Protein AF-A0AAJ6F5N9-F1 (afdb_monomer)

Foldseek 3Di:
DDDDDDDDDDDDDDDDDDDDDDDDDDDDDDDDDDDDDDDDDDDDDDDDDDDDDDDDDDDDDDDDDDDDDDDDDDDDVVVVVVVVVVVVVCVVVVVVVVVVVVVDDDDPPDDDDDDDDDDDDPDDADWPDQPDDPPDDDDPPDDRTDGDCVVVVVVVVVLVVLVVVLVVVLVVLVVVLVVLVVVLVVLVVQLVVLVVQLVVLVVLLVVQVVCVVVVNHDPVSNVVSVVVNVVSVVSNVVSVVVSVVSVVVSVVSVVVSCVSVDDPSPVPDDPPPPPPPDDPDDDDDDDDDDDPDDDPVDDDDPPDDDDDDDDPDPDDDPVVVVVVVD

Radius of gyration: 57.79 Å; Cα contacts (8 Å, |Δi|>4): 84; chains: 1; bounding box: 106×71×172 Å

Solvent-accessible surface area (backbone atoms only — not comparable to full-atom values): 22169 Å² total; per-residue (Å²): 135,79,89,85,81,90,85,90,86,84,88,90,83,90,86,85,83,81,88,91,86,90,85,90,88,82,89,83,85,88,84,82,87,83,86,88,86,88,89,85,88,86,81,90,88,88,87,83,84,88,86,86,86,86,86,86,88,83,87,87,84,85,88,90,80,91,83,89,84,83,88,87,89,87,89,59,73,66,60,56,49,52,51,50,51,53,49,50,49,50,50,50,50,48,48,52,48,53,54,56,61,72,73,62,86,89,69,96,86,75,79,85,91,71,92,82,77,90,85,77,75,97,65,90,72,56,75,74,45,62,85,58,63,90,91,58,90,76,61,95,89,60,76,58,64,38,64,60,53,64,69,58,51,52,52,47,53,52,50,52,50,51,52,51,53,50,50,54,52,41,53,54,48,49,55,49,49,53,54,50,50,53,50,42,53,53,34,48,54,49,29,55,52,31,48,54,50,29,54,53,31,46,55,48,24,54,51,38,47,49,30,34,77,72,68,80,43,52,68,71,59,29,54,52,33,47,52,50,29,55,51,31,51,52,49,29,53,53,33,48,51,54,36,50,53,48,52,51,50,49,55,51,52,56,51,58,59,51,47,87,76,69,62,76,88,72,49,94,58,77,88,71,79,80,78,75,78,78,77,81,80,79,86,82,82,92,78,87,88,79,79,92,78,74,67,90,91,53,89,87,55,95,88,68,89,79,87,86,81,82,82,89,64,92,72,82,52,75,64,64,62,53,64,77,77,113

Nearest PDB structures (foldseek):
  5c21-assembly1_B  TM=7.619E-01  e=2.469E-02  Escherichia coli
  5c22-assembly4_D  TM=8.809E-01  e=8.694E-02  Escherichia coli
  5c22-assembly3_C  TM=8.274E-01  e=9.231E-02  Escherichia coli
  5c21-assembly1_A  TM=4.754E-01  e=3.538E-02  Escherichia coli

Mean predicted aligned error: 21.15 Å

Sequence (326 aa):
MFEDSVLERGAPGLEGAESPPSAATSREPGVKSHQPEPAARAPAPNEGPAGKAPQPGTAQPQASDKARRDSVLRRRPVVSAIGAVLLAAAIGGGYLYMDYSRHFESTDDAFIAARQSAIAPKLSGYITAVPVTDNEHVAAGQVIARLDDRDYRVALAQAEAQVAAARASIENIDAQLDVQQAQIAANQAQVDQSEAALVFAQQQATRYQHLEQTGYGTVQNSEQYTSQLHQQQSALLSAKATLNLAQRQVESLKAQRKSPGSGTAFSLLPAQNATGNYVKIVQRVPVKIVMDNPPTDLALGPGMSVVPTVRIDSSPSLLERLGRLL

Structure (mmCIF, N/CA/C/O backbone):
data_AF-A0AAJ6F5N9-F1
#
_entry.id   AF-A0AAJ6F5N9-F1
#
loop_
_atom_site.group_PDB
_atom_site.id
_atom_site.type_symbol
_atom_site.label_atom_id
_atom_site.label_alt_id
_atom_site.label_comp_id
_atom_site.label_asym_id
_atom_site.label_entity_id
_atom_site.label_seq_id
_atom_site.pdbx_PDB_ins_code
_atom_site.Cartn_x
_atom_site.Cartn_y
_atom_site.Cartn_z
_atom_site.occupancy
_atom_site.B_iso_or_equiv
_atom_site.auth_seq_id
_atom_site.auth_comp_id
_atom_site.auth_asym_id
_atom_site.auth_atom_id
_atom_site.pdbx_PDB_model_num
ATOM 1 N N . MET A 1 1 ? 34.519 -0.739 39.960 1.00 40.12 1 MET A N 1
ATOM 2 C CA . MET A 1 1 ? 35.433 -1.821 39.549 1.00 40.12 1 MET A CA 1
ATOM 3 C C . MET A 1 1 ? 35.889 -1.461 38.141 1.00 40.12 1 MET A C 1
ATOM 5 O O . MET A 1 1 ? 35.122 -1.707 37.225 1.00 40.12 1 MET A O 1
ATOM 9 N N . PHE A 1 2 ? 37.039 -0.763 38.073 1.00 39.47 2 PHE A N 1
ATOM 10 C CA . PHE A 1 2 ? 37.881 -0.377 36.913 1.00 39.47 2 PHE A CA 1
ATOM 11 C C . PHE A 1 2 ? 37.145 0.337 35.754 1.00 39.47 2 PHE A C 1
ATOM 13 O O . PHE A 1 2 ? 36.388 -0.300 35.037 1.00 39.47 2 PHE A O 1
ATOM 20 N N . GLU A 1 3 ? 37.186 1.657 35.525 1.00 43.22 3 GLU A N 1
ATOM 21 C CA . GLU A 1 3 ? 38.289 2.643 35.502 1.00 43.22 3 GLU A CA 1
ATOM 22 C C . GLU A 1 3 ? 39.576 2.145 34.838 1.00 43.22 3 GLU A C 1
ATOM 24 O O . GLU A 1 3 ? 40.304 1.365 35.438 1.00 43.22 3 GLU A O 1
ATOM 29 N N . ASP A 1 4 ? 39.857 2.664 33.637 1.00 39.56 4 ASP A N 1
ATOM 30 C CA . ASP A 1 4 ? 41.211 3.071 33.265 1.00 39.56 4 ASP A CA 1
ATOM 31 C C . ASP A 1 4 ? 41.162 4.291 32.331 1.00 39.56 4 ASP A C 1
ATOM 33 O O . ASP A 1 4 ? 40.499 4.315 31.293 1.00 39.56 4 ASP A O 1
ATOM 37 N N . SER A 1 5 ? 41.847 5.329 32.789 1.00 38.00 5 SER A N 1
ATOM 38 C CA . SER A 1 5 ? 42.175 6.580 32.111 1.00 38.00 5 SER A CA 1
ATOM 39 C C . SER A 1 5 ? 43.689 6.575 31.824 1.00 38.00 5 SER A C 1
ATOM 41 O O . SER A 1 5 ? 44.383 5.707 32.344 1.00 38.00 5 SER A O 1
ATOM 43 N N . VAL A 1 6 ? 44.202 7.632 31.159 1.00 39.88 6 VAL A N 1
ATOM 44 C CA . VAL A 1 6 ? 45.610 8.128 31.244 1.00 39.88 6 VAL A CA 1
ATOM 45 C C . VAL A 1 6 ? 46.576 7.406 30.249 1.00 39.88 6 VAL A C 1
ATOM 47 O O . VAL A 1 6 ? 46.595 6.189 30.205 1.00 39.88 6 VAL A O 1
ATOM 50 N N . LEU A 1 7 ? 47.415 8.002 29.374 1.00 37.31 7 LEU A N 1
ATOM 51 C CA . LEU A 1 7 ? 48.026 9.337 29.237 1.00 37.31 7 LEU A CA 1
ATOM 52 C C . LEU A 1 7 ? 48.664 9.575 27.838 1.00 37.31 7 LEU A C 1
ATOM 54 O O . LEU A 1 7 ? 48.990 8.648 27.103 1.00 37.31 7 LEU A O 1
ATOM 58 N N . GLU A 1 8 ? 48.917 10.858 27.571 1.00 36.25 8 GLU A N 1
ATOM 59 C CA . GLU A 1 8 ? 49.641 11.530 26.478 1.00 36.25 8 GLU A CA 1
ATOM 60 C C . GLU A 1 8 ? 51.122 11.131 26.245 1.00 36.25 8 GLU A C 1
ATOM 62 O O . GLU A 1 8 ? 51.839 10.847 27.209 1.00 36.25 8 GLU A O 1
ATOM 67 N N . ARG A 1 9 ? 51.637 11.335 25.007 1.00 33.50 9 ARG A N 1
ATOM 68 C CA . ARG A 1 9 ? 52.618 12.408 24.638 1.00 33.50 9 ARG A CA 1
ATOM 69 C C . ARG A 1 9 ? 53.215 12.283 23.212 1.00 33.50 9 ARG A C 1
ATOM 71 O O . ARG A 1 9 ? 53.767 11.246 22.878 1.00 33.50 9 ARG A O 1
ATOM 78 N N . GLY A 1 10 ? 53.260 13.412 22.478 1.00 30.47 10 GLY A N 1
ATOM 79 C CA . GLY A 1 10 ? 54.492 13.937 21.833 1.00 30.47 10 GLY A CA 1
ATOM 80 C C . GLY A 1 10 ? 54.772 13.750 20.318 1.00 30.47 10 GLY A C 1
ATOM 81 O O . GLY A 1 10 ? 55.434 12.786 19.973 1.00 30.47 10 GLY A O 1
ATOM 82 N N . ALA A 1 11 ? 54.339 14.731 19.491 1.00 36.00 11 ALA A N 1
ATOM 83 C CA . ALA A 1 11 ? 54.990 15.538 18.398 1.00 36.00 11 ALA A CA 1
ATOM 84 C C . ALA A 1 11 ? 56.136 14.985 17.474 1.00 36.00 11 ALA A C 1
ATOM 86 O O . ALA A 1 11 ? 56.717 13.962 17.818 1.00 36.00 11 ALA A O 1
ATOM 87 N N . PRO A 1 12 ? 56.613 15.686 16.389 1.00 50.88 12 PRO A N 1
ATOM 88 C CA . PRO A 1 12 ? 56.147 16.902 15.658 1.00 50.88 12 PRO A CA 1
ATOM 89 C C . PRO A 1 12 ? 56.172 16.812 14.089 1.00 50.88 12 PRO A C 1
ATOM 91 O O . PRO A 1 12 ? 56.718 15.867 13.528 1.00 50.88 12 PRO A O 1
ATOM 94 N N . GLY A 1 13 ? 55.702 17.856 13.368 1.00 31.42 13 GLY A N 1
ATOM 95 C CA . GLY A 1 13 ? 56.305 18.247 12.069 1.00 31.42 13 GLY A CA 1
ATOM 96 C C . GLY A 1 13 ? 55.439 18.947 10.993 1.00 31.42 13 GLY A C 1
ATOM 97 O O . GLY A 1 13 ? 54.806 18.243 10.223 1.00 31.42 13 GLY A O 1
ATOM 98 N N . LEU A 1 14 ? 55.533 20.296 10.932 1.00 37.56 14 LEU A N 1
ATOM 99 C CA . LEU A 1 14 ? 55.669 21.214 9.757 1.00 37.56 14 LEU A CA 1
ATOM 100 C C . LEU A 1 14 ? 54.600 21.162 8.629 1.00 37.56 14 LEU A C 1
ATOM 102 O O . LEU A 1 14 ? 54.222 20.096 8.182 1.00 37.56 14 LEU A O 1
ATOM 106 N N . GLU A 1 15 ? 54.071 22.222 8.013 1.00 34.81 15 GLU A N 1
ATOM 107 C CA . GLU A 1 15 ? 54.386 23.650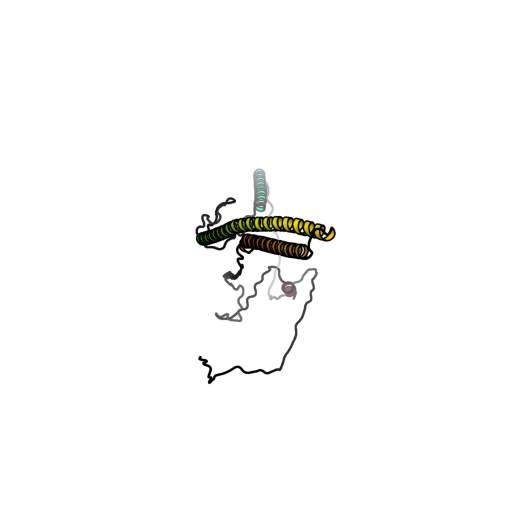 7.869 1.00 34.81 15 GLU A CA 1
ATOM 108 C C . GLU A 1 15 ? 53.149 24.293 7.192 1.00 34.81 15 GLU A C 1
ATOM 110 O O . GLU A 1 15 ? 52.532 23.676 6.323 1.00 34.81 15 GLU A O 1
ATOM 115 N N . GLY A 1 16 ? 52.774 25.523 7.549 1.00 33.69 16 GLY A N 1
ATOM 116 C CA . GLY A 1 16 ? 51.663 26.234 6.906 1.00 33.69 16 GLY A CA 1
ATOM 117 C C . GLY A 1 16 ? 51.579 27.674 7.393 1.00 33.69 16 GLY A C 1
ATOM 118 O O . GLY A 1 16 ? 50.891 27.959 8.366 1.00 33.69 16 GLY A O 1
ATOM 119 N N . ALA A 1 17 ? 52.357 28.543 6.750 1.00 35.16 17 ALA A N 1
ATOM 120 C CA . ALA A 1 17 ? 52.580 29.935 7.119 1.00 35.16 17 ALA A CA 1
ATOM 121 C C . ALA A 1 17 ? 51.429 30.879 6.718 1.00 35.16 17 ALA A C 1
ATOM 123 O O . ALA A 1 17 ? 50.793 30.716 5.676 1.00 35.16 17 ALA A O 1
ATOM 124 N N . GLU A 1 18 ? 51.229 31.895 7.560 1.00 36.41 18 GLU A N 1
ATOM 125 C CA . GLU A 1 18 ? 50.404 33.089 7.356 1.00 36.41 18 GLU A CA 1
ATOM 126 C C . GLU A 1 18 ? 50.952 34.048 6.270 1.00 36.41 18 GLU A C 1
ATOM 128 O O . GLU A 1 18 ? 52.150 34.105 5.999 1.00 36.41 18 GLU A O 1
ATOM 133 N N . SER A 1 19 ? 50.024 34.834 5.702 1.00 40.78 19 SER A N 1
ATOM 134 C CA . SER A 1 19 ? 50.119 36.079 4.891 1.00 40.78 19 SER A CA 1
ATOM 135 C C . SER A 1 19 ? 51.200 37.093 5.360 1.00 40.78 19 SER A C 1
ATOM 137 O O . SER A 1 19 ? 51.561 36.997 6.534 1.00 40.78 19 SER A O 1
ATOM 139 N N . PRO A 1 20 ? 51.666 38.142 4.598 1.00 51.88 20 PRO A N 1
ATOM 140 C CA . PRO A 1 20 ? 50.871 39.181 3.878 1.00 51.88 20 PRO A CA 1
ATOM 141 C C . PRO A 1 20 ? 51.576 39.805 2.600 1.00 51.88 20 PRO A C 1
ATOM 143 O O . PRO A 1 20 ? 52.176 39.035 1.860 1.00 51.88 20 PRO A O 1
ATOM 146 N N . PRO A 1 21 ? 51.536 41.130 2.259 1.00 51.41 21 PRO A N 1
ATOM 147 C CA . PRO A 1 21 ? 50.560 41.837 1.396 1.00 51.41 21 PRO A CA 1
ATOM 148 C C . PRO A 1 21 ? 51.137 42.648 0.179 1.00 51.41 21 PRO A C 1
ATOM 150 O O . PRO A 1 21 ? 52.338 42.816 0.035 1.00 51.41 21 PRO A O 1
ATOM 153 N N . SER A 1 22 ? 50.226 43.216 -0.640 1.00 33.66 22 SER A N 1
ATOM 154 C CA . SER A 1 22 ? 50.240 44.510 -1.392 1.00 33.66 22 SER A CA 1
ATOM 155 C C . SER A 1 22 ? 51.517 45.060 -2.085 1.00 33.66 22 SER A C 1
ATOM 157 O O . SER A 1 22 ? 52.452 45.465 -1.403 1.00 33.66 22 SER A O 1
ATOM 159 N N . ALA A 1 23 ? 51.465 45.272 -3.419 1.00 35.41 23 ALA A N 1
ATOM 160 C CA . ALA A 1 23 ? 51.523 46.594 -4.103 1.00 35.41 23 ALA A CA 1
ATOM 161 C C . ALA A 1 23 ? 52.094 46.574 -5.552 1.00 35.41 23 ALA A C 1
ATOM 163 O O . ALA A 1 23 ? 53.132 45.977 -5.810 1.00 35.41 23 ALA A O 1
ATOM 164 N N . ALA A 1 24 ? 51.452 47.392 -6.411 1.00 35.03 24 ALA A N 1
ATOM 165 C CA . ALA A 1 24 ? 51.930 48.074 -7.636 1.00 35.03 24 ALA A CA 1
ATOM 166 C C . ALA A 1 24 ? 52.151 47.262 -8.939 1.00 35.03 24 ALA A C 1
ATOM 168 O O . ALA A 1 24 ? 52.689 46.169 -8.905 1.00 35.03 24 ALA A O 1
ATOM 169 N N . THR A 1 25 ? 51.881 47.723 -10.173 1.00 36.25 25 THR A N 1
ATOM 170 C CA . THR A 1 25 ? 51.165 48.861 -10.810 1.00 36.25 25 THR A CA 1
ATOM 171 C C . THR A 1 25 ? 51.241 48.615 -12.334 1.00 36.25 25 THR A C 1
ATOM 173 O O . THR A 1 25 ? 52.245 48.067 -12.789 1.00 36.25 25 THR A O 1
ATOM 176 N N . SER A 1 26 ? 50.260 49.115 -13.109 1.00 35.53 26 SER A N 1
ATOM 177 C CA . SER A 1 26 ? 50.343 49.673 -14.495 1.00 35.53 26 SER A CA 1
ATOM 178 C C . SER A 1 26 ? 49.295 49.064 -15.445 1.00 35.53 26 SER A C 1
ATOM 180 O O . SER A 1 26 ? 49.400 47.897 -15.794 1.00 35.53 26 SER A O 1
ATOM 182 N N . ARG A 1 27 ? 48.181 49.776 -15.713 1.00 33.22 27 ARG A N 1
ATOM 183 C CA . ARG A 1 27 ? 47.935 50.694 -16.868 1.00 33.22 27 ARG A CA 1
ATOM 184 C C . ARG A 1 27 ? 47.625 49.918 -18.164 1.00 33.22 27 ARG A C 1
ATOM 186 O O . ARG A 1 27 ? 48.391 49.042 -18.514 1.00 33.22 27 ARG A O 1
ATOM 193 N N . GLU A 1 28 ? 46.618 50.191 -18.990 1.00 40.16 28 GLU A N 1
ATOM 194 C CA . GLU A 1 28 ? 45.478 51.121 -19.048 1.00 40.16 28 GLU A CA 1
ATOM 195 C C . GLU A 1 28 ? 44.619 50.671 -20.288 1.00 40.16 28 GLU A C 1
ATOM 197 O O . GLU A 1 28 ? 44.749 49.505 -20.663 1.00 40.16 28 GLU A O 1
ATOM 202 N N . PRO A 1 29 ? 43.690 51.438 -20.903 1.00 47.03 29 PRO A N 1
ATOM 203 C CA . PRO A 1 29 ? 42.280 51.058 -21.006 1.00 47.03 29 PRO A CA 1
ATOM 204 C C . PRO A 1 29 ? 41.776 50.744 -22.436 1.00 47.03 29 PRO A C 1
ATOM 206 O O . PRO A 1 29 ? 42.490 50.856 -23.428 1.00 47.03 29 PRO A O 1
ATOM 209 N N . GLY A 1 30 ? 40.509 50.320 -22.521 1.00 36.03 30 GLY A N 1
ATOM 210 C CA . GLY A 1 30 ? 39.854 49.860 -23.748 1.00 36.03 30 GLY A CA 1
ATOM 211 C C . GLY A 1 30 ? 39.267 50.940 -24.652 1.00 36.03 30 GLY A C 1
ATOM 212 O O . GLY A 1 30 ? 39.416 52.127 -24.399 1.00 36.03 30 GLY A O 1
ATOM 213 N N . VAL A 1 31 ? 38.527 50.511 -25.681 1.00 32.09 31 VAL A N 1
ATOM 214 C CA . VAL A 1 31 ? 37.672 51.382 -26.502 1.00 32.09 31 VAL A CA 1
ATOM 215 C C . VAL A 1 31 ? 36.438 50.610 -26.982 1.00 32.09 31 VAL A C 1
ATOM 217 O O . VAL A 1 31 ? 36.532 49.502 -27.508 1.00 32.09 31 VAL A O 1
ATOM 220 N N . LYS A 1 32 ? 35.271 51.232 -26.786 1.00 31.67 32 LYS A N 1
ATOM 221 C CA . LYS A 1 32 ? 33.972 50.868 -27.358 1.00 31.67 32 LYS A CA 1
ATOM 222 C C . LYS A 1 32 ? 33.790 51.518 -28.740 1.00 31.67 32 LYS A C 1
ATOM 224 O O . LYS A 1 32 ? 34.135 52.677 -28.911 1.00 31.67 32 LYS A O 1
ATOM 229 N N . SER A 1 33 ? 33.157 50.766 -29.644 1.00 38.22 33 SER A N 1
ATOM 230 C CA . SER A 1 33 ? 32.156 51.146 -30.667 1.00 38.22 33 SER A CA 1
ATOM 231 C C . SER A 1 33 ? 32.179 52.544 -31.315 1.00 38.22 33 SER A C 1
ATOM 233 O O . SER A 1 33 ? 31.942 53.523 -30.614 1.00 38.22 33 SER A O 1
ATOM 235 N N . HIS A 1 34 ? 32.130 52.601 -32.653 1.00 32.22 34 HIS A N 1
ATOM 236 C CA . HIS A 1 34 ? 30.969 53.143 -33.389 1.00 32.22 34 HIS A CA 1
ATOM 237 C C . HIS A 1 34 ? 31.042 52.876 -34.909 1.00 32.22 34 HIS A C 1
ATOM 239 O O . HIS A 1 34 ? 32.110 52.876 -35.512 1.00 32.22 34 HIS A O 1
ATOM 245 N N . GLN A 1 35 ? 29.858 52.627 -35.473 1.00 38.12 35 GLN A N 1
ATOM 246 C CA . GLN A 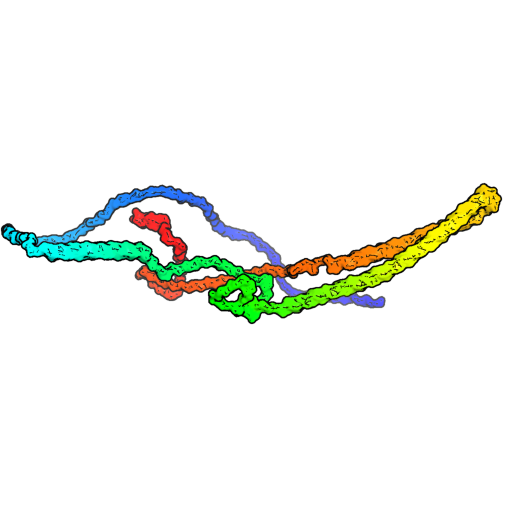1 35 ? 29.462 52.583 -36.893 1.00 38.12 35 GLN A CA 1
ATOM 247 C C . GLN A 1 35 ? 29.771 53.920 -37.616 1.00 38.12 35 GLN A C 1
ATOM 249 O O . GLN A 1 35 ? 29.923 54.920 -36.909 1.00 38.12 35 GLN A O 1
ATOM 254 N N . PRO A 1 36 ? 29.819 54.001 -38.972 1.00 38.12 36 PRO A N 1
ATOM 255 C CA . PRO A 1 36 ? 28.595 53.906 -39.791 1.00 38.12 36 PRO A CA 1
ATOM 256 C C . PRO A 1 36 ? 28.732 53.364 -41.241 1.00 38.12 36 PRO A C 1
ATOM 258 O O . PRO A 1 36 ? 29.813 53.142 -41.779 1.00 38.12 36 PRO A O 1
ATOM 261 N N . GLU A 1 37 ? 27.561 53.166 -41.847 1.00 34.59 37 GLU A N 1
ATOM 262 C CA . GLU A 1 37 ? 27.234 52.822 -43.245 1.00 34.59 37 GLU A CA 1
ATOM 263 C C . GLU A 1 37 ? 26.871 54.133 -44.041 1.00 34.59 37 GLU A C 1
ATOM 265 O O . GLU A 1 37 ? 26.973 55.210 -43.452 1.00 34.59 37 GLU A O 1
ATOM 270 N N . PRO A 1 38 ? 26.416 54.139 -45.321 1.00 59.19 38 PRO A N 1
ATOM 271 C CA . PRO A 1 38 ? 27.236 54.192 -46.550 1.00 59.19 38 PRO A CA 1
ATOM 272 C C . PRO A 1 38 ? 26.765 55.247 -47.609 1.00 59.19 38 PRO A C 1
ATOM 274 O O . PRO A 1 38 ? 25.987 56.144 -47.303 1.00 59.19 38 PRO A O 1
ATOM 277 N N . ALA A 1 39 ? 27.168 55.020 -48.881 1.00 34.06 39 ALA A N 1
ATOM 278 C CA . ALA A 1 39 ? 26.617 55.503 -50.176 1.00 34.06 39 ALA A CA 1
ATOM 279 C C . ALA A 1 39 ? 27.261 56.786 -50.764 1.00 34.06 39 ALA A C 1
ATOM 281 O O . ALA A 1 39 ? 27.510 57.734 -50.040 1.00 34.06 39 ALA A O 1
ATOM 282 N N . ALA A 1 40 ? 27.539 56.963 -52.066 1.00 33.12 40 ALA A N 1
ATOM 283 C CA . ALA A 1 40 ? 27.410 56.176 -53.300 1.00 33.12 40 ALA A CA 1
ATOM 284 C C . ALA A 1 40 ? 28.093 56.940 -54.477 1.00 33.12 40 ALA A C 1
ATOM 286 O O . ALA A 1 40 ? 28.313 58.144 -54.375 1.00 33.12 40 ALA A O 1
ATOM 287 N N . ARG A 1 41 ? 28.237 56.252 -55.631 1.00 32.09 41 ARG A N 1
ATOM 288 C CA . ARG A 1 41 ? 28.199 56.755 -57.036 1.00 32.09 41 ARG A CA 1
ATOM 289 C C . ARG A 1 41 ? 29.534 56.902 -57.813 1.00 32.09 41 ARG A C 1
ATOM 291 O O . ARG A 1 41 ? 30.471 57.554 -57.384 1.00 32.09 41 ARG A O 1
ATOM 298 N N . ALA A 1 42 ? 29.555 56.250 -58.982 1.00 32.00 42 ALA A N 1
ATOM 299 C CA . ALA A 1 42 ? 30.602 56.142 -60.021 1.00 32.00 42 ALA A CA 1
ATOM 300 C C . ALA A 1 42 ? 30.543 57.308 -61.057 1.00 32.00 42 ALA A C 1
ATOM 302 O O . ALA A 1 42 ? 29.702 58.185 -60.839 1.00 32.00 42 ALA A O 1
ATOM 303 N N . PRO A 1 43 ? 31.204 57.291 -62.254 1.00 44.78 43 PRO A N 1
ATOM 304 C CA . PRO A 1 43 ? 32.430 56.608 -62.759 1.00 44.78 43 PRO A CA 1
ATOM 305 C C . PRO A 1 43 ? 33.443 57.522 -63.551 1.00 44.78 43 PRO A C 1
ATOM 307 O O . PRO A 1 43 ? 33.041 58.574 -64.023 1.00 44.78 43 PRO A O 1
ATOM 310 N N . ALA A 1 44 ? 34.697 57.041 -63.754 1.00 32.53 44 ALA A N 1
ATOM 311 C CA . ALA A 1 44 ? 35.648 57.121 -64.920 1.00 32.53 44 ALA A CA 1
ATOM 312 C C . ALA A 1 44 ? 35.908 58.445 -65.727 1.00 32.53 44 ALA A C 1
ATOM 314 O O . ALA A 1 44 ? 35.125 59.380 -65.612 1.00 32.53 44 ALA A O 1
ATOM 315 N N . PRO A 1 45 ? 36.875 58.538 -66.690 1.00 42.44 45 PRO A N 1
ATOM 316 C CA . PRO A 1 45 ? 38.178 57.863 -66.940 1.00 42.44 45 PRO A CA 1
ATOM 317 C C . PRO A 1 45 ? 39.351 58.851 -67.259 1.00 42.44 45 PRO A C 1
ATOM 319 O O . PRO A 1 45 ? 39.113 60.027 -67.516 1.00 42.44 45 PRO A O 1
ATOM 322 N N . ASN A 1 46 ? 40.609 58.379 -67.323 1.00 35.91 46 ASN A N 1
ATOM 323 C CA . ASN A 1 46 ? 41.557 58.659 -68.431 1.00 35.91 46 ASN A CA 1
ATOM 324 C C . ASN A 1 46 ? 42.964 58.108 -68.147 1.00 35.91 46 ASN A C 1
ATOM 326 O O . ASN A 1 46 ? 43.687 58.609 -67.289 1.00 35.91 46 ASN A O 1
ATOM 330 N N . GLU A 1 47 ? 43.367 57.126 -68.948 1.00 32.72 47 GLU A N 1
ATOM 331 C CA . GLU A 1 47 ? 44.762 56.745 -69.153 1.00 32.72 47 GLU A CA 1
ATOM 332 C C . GLU A 1 47 ? 45.367 57.625 -70.259 1.00 32.72 47 GLU A C 1
ATOM 334 O O . GLU A 1 47 ? 44.802 57.762 -71.344 1.00 32.72 47 GLU A O 1
ATOM 339 N N . GLY A 1 48 ? 46.538 58.203 -69.996 1.00 40.38 48 GLY A N 1
ATOM 340 C CA . GLY A 1 48 ? 47.528 58.487 -71.038 1.00 40.38 48 GLY A CA 1
ATOM 341 C C . GLY A 1 48 ? 48.520 57.323 -71.105 1.00 40.38 48 GLY A C 1
ATOM 342 O O . GLY A 1 48 ? 48.670 56.601 -70.118 1.00 40.38 48 GLY A O 1
ATOM 343 N N . PRO A 1 49 ? 49.243 57.147 -72.223 1.00 41.56 49 PRO A N 1
ATOM 344 C CA . PRO A 1 49 ? 50.670 57.453 -72.106 1.00 41.56 49 PRO A CA 1
ATOM 345 C C . PRO A 1 49 ? 51.331 58.024 -73.377 1.00 41.56 49 PRO A C 1
ATOM 347 O O . PRO A 1 49 ? 51.114 57.580 -74.502 1.00 41.56 49 PRO A O 1
ATOM 350 N N . ALA A 1 50 ? 52.238 58.977 -73.150 1.00 30.61 50 ALA A N 1
ATOM 351 C CA . ALA A 1 50 ? 53.415 59.241 -73.981 1.00 30.61 50 ALA A CA 1
ATOM 352 C C . ALA A 1 50 ? 54.494 58.188 -73.640 1.00 30.61 50 ALA A C 1
ATOM 354 O O . ALA A 1 50 ? 54.543 57.726 -72.509 1.00 30.61 50 ALA A O 1
ATOM 355 N N . GLY A 1 51 ? 55.433 57.760 -74.477 1.00 30.50 51 GLY A N 1
ATOM 356 C CA . GLY A 1 51 ? 55.903 58.165 -75.794 1.00 30.50 51 GLY A CA 1
ATOM 357 C C . GLY A 1 51 ? 57.347 57.648 -75.955 1.00 30.50 51 GLY A C 1
ATOM 358 O O . GLY A 1 51 ? 57.994 57.355 -74.953 1.00 30.50 51 GLY A O 1
ATOM 359 N N . LYS A 1 52 ? 57.848 57.560 -77.195 1.00 33.47 52 LYS A N 1
ATOM 360 C CA . LYS A 1 52 ? 59.182 58.009 -77.674 1.00 33.47 52 LYS A CA 1
ATOM 361 C C . LYS A 1 52 ? 59.679 57.208 -78.885 1.00 33.47 52 LYS A C 1
ATOM 363 O O . LYS A 1 52 ? 59.586 55.991 -78.948 1.00 33.47 52 LYS A O 1
ATOM 368 N N . ALA A 1 53 ? 60.199 57.986 -79.833 1.00 30.92 53 ALA A N 1
ATOM 369 C CA . ALA A 1 53 ? 60.757 57.637 -81.137 1.00 30.92 53 ALA A CA 1
ATOM 370 C C . ALA A 1 53 ? 62.173 57.015 -81.042 1.00 30.92 53 ALA A C 1
ATOM 372 O O . ALA A 1 53 ? 62.727 56.972 -79.940 1.00 30.92 53 ALA A O 1
ATOM 373 N N . PRO A 1 54 ? 62.780 56.567 -82.167 1.00 37.88 54 PRO A N 1
ATOM 374 C CA . PRO A 1 54 ? 63.464 57.504 -83.084 1.00 37.88 54 PRO A CA 1
ATOM 375 C C . PRO A 1 54 ? 63.331 57.221 -84.610 1.00 37.88 54 PRO A C 1
ATOM 377 O O . PRO A 1 54 ? 63.212 56.088 -85.059 1.00 37.88 54 PRO A O 1
ATOM 380 N N . GLN A 1 55 ? 63.414 58.301 -85.398 1.00 33.03 55 GLN A N 1
ATOM 381 C CA . GLN A 1 55 ? 63.802 58.410 -86.831 1.00 33.03 55 GLN A CA 1
ATOM 382 C C . GLN A 1 55 ? 65.299 58.854 -86.898 1.00 33.03 55 GLN A C 1
ATOM 384 O O . GLN A 1 55 ? 65.781 59.200 -85.812 1.00 33.03 55 GLN A O 1
ATOM 389 N N . PRO A 1 56 ? 66.054 58.947 -88.042 1.00 43.41 56 PRO A N 1
ATOM 390 C CA . PRO A 1 56 ? 65.606 59.355 -89.402 1.00 43.41 56 PRO A CA 1
ATOM 391 C C . PRO A 1 56 ? 66.396 58.875 -90.668 1.00 43.41 56 PRO A C 1
ATOM 393 O O . PRO A 1 56 ? 67.466 58.285 -90.584 1.00 43.41 56 PRO A O 1
ATOM 396 N N . GLY A 1 57 ? 65.878 59.268 -91.853 1.00 30.28 57 GLY A N 1
ATOM 397 C CA . GLY A 1 57 ? 66.582 59.419 -93.155 1.00 30.28 57 GLY A CA 1
ATOM 398 C C . GLY A 1 57 ? 66.361 58.269 -94.159 1.00 30.28 57 GLY A C 1
ATOM 399 O O . GLY A 1 57 ? 66.496 57.119 -93.781 1.00 30.28 57 GLY A O 1
ATOM 400 N N . THR A 1 58 ? 66.044 58.434 -95.454 1.00 32.12 58 THR A N 1
ATOM 401 C CA . THR A 1 58 ? 66.110 59.591 -96.371 1.00 32.12 58 THR A CA 1
ATOM 402 C C . THR A 1 58 ? 65.391 59.266 -97.705 1.00 32.12 58 THR A C 1
ATOM 404 O O . THR A 1 58 ? 65.429 58.124 -98.144 1.00 32.12 58 THR A O 1
ATOM 407 N N . ALA A 1 59 ? 64.886 60.316 -98.374 1.00 31.09 59 ALA A N 1
ATOM 408 C CA . ALA A 1 59 ? 64.782 60.534 -99.835 1.00 31.09 59 ALA A CA 1
ATOM 409 C C . ALA A 1 59 ? 63.630 59.936 -100.707 1.00 31.09 59 ALA A C 1
ATOM 411 O O . ALA A 1 59 ? 63.323 58.754 -100.693 1.00 31.09 59 ALA A O 1
ATOM 412 N N . GLN A 1 60 ? 63.051 60.860 -101.497 1.00 31.81 60 GLN A N 1
ATOM 413 C CA . GLN A 1 60 ? 62.038 60.856 -102.591 1.00 31.81 60 GLN A CA 1
ATOM 414 C C . GLN A 1 60 ? 62.323 59.896 -103.785 1.00 31.81 60 GLN A C 1
ATOM 416 O O . GLN A 1 60 ? 63.428 59.356 -103.787 1.00 31.81 60 GLN A O 1
ATOM 421 N N . PRO A 1 61 ? 61.462 59.722 -104.845 1.00 42.69 61 PRO A N 1
ATOM 422 C CA . PRO A 1 61 ? 60.349 60.576 -105.346 1.00 42.69 61 PRO A CA 1
ATOM 423 C C . PRO A 1 61 ? 59.049 59.898 -105.912 1.00 42.69 61 PRO A C 1
ATOM 425 O O . PRO A 1 61 ? 58.989 58.710 -106.185 1.00 42.69 61 PRO A O 1
ATOM 428 N N . GLN A 1 62 ? 58.018 60.744 -106.107 1.00 31.66 62 GLN A N 1
ATOM 429 C CA . GLN A 1 62 ? 57.000 60.860 -107.190 1.00 31.66 62 GLN A CA 1
ATOM 430 C C . GLN A 1 62 ? 56.316 59.646 -107.896 1.00 31.66 62 GLN A C 1
ATOM 432 O O . GLN A 1 62 ? 56.925 58.931 -108.675 1.00 31.66 62 GLN A O 1
ATOM 437 N N . ALA A 1 63 ? 54.972 59.654 -107.785 1.00 33.03 63 ALA A N 1
ATOM 438 C CA . ALA A 1 63 ? 53.932 59.706 -108.844 1.00 33.03 63 ALA A CA 1
ATOM 439 C C . ALA A 1 63 ? 53.588 58.516 -109.789 1.00 33.03 63 ALA A C 1
ATOM 441 O O . ALA A 1 63 ? 54.446 57.845 -110.349 1.00 33.03 63 ALA A O 1
ATOM 442 N N . SER A 1 64 ? 52.269 58.457 -110.087 1.00 33.38 64 SER A N 1
ATOM 443 C CA . SER A 1 64 ? 51.504 57.737 -111.144 1.00 33.38 64 SER A CA 1
ATOM 444 C C . SER A 1 64 ? 51.141 56.265 -110.898 1.00 33.38 64 SER A C 1
ATOM 446 O O . SER A 1 64 ? 51.899 55.535 -110.282 1.00 33.38 64 SER A O 1
ATOM 448 N N . ASP A 1 65 ? 50.051 55.687 -111.407 1.00 33.72 65 ASP A N 1
ATOM 449 C CA . ASP A 1 65 ? 48.640 56.047 -111.632 1.00 33.72 65 ASP A CA 1
ATOM 450 C C . ASP A 1 65 ? 47.909 54.680 -111.811 1.00 33.72 65 ASP A C 1
ATOM 452 O O . ASP A 1 65 ? 48.540 53.639 -111.995 1.00 33.72 65 ASP A O 1
ATOM 456 N N . LYS A 1 66 ? 46.581 54.686 -111.706 1.00 39.34 66 LYS A N 1
ATOM 457 C CA . LYS A 1 66 ? 45.580 53.593 -111.742 1.00 39.34 66 LYS A CA 1
ATOM 458 C C . LYS A 1 66 ? 45.859 52.331 -112.585 1.00 39.34 66 LYS A C 1
ATOM 460 O O . LYS A 1 66 ? 46.273 52.417 -113.734 1.00 39.34 66 LYS A O 1
ATOM 465 N N . ALA A 1 67 ? 45.259 51.212 -112.143 1.00 32.25 67 ALA A N 1
ATOM 466 C CA . ALA A 1 67 ? 44.458 50.354 -113.035 1.00 32.25 67 ALA A CA 1
ATOM 467 C C . ALA A 1 67 ? 43.357 49.553 -112.298 1.00 32.25 67 ALA A C 1
ATOM 469 O O . ALA A 1 67 ? 43.606 48.857 -111.318 1.00 32.25 67 ALA A O 1
ATOM 470 N N . ARG A 1 68 ? 42.132 49.669 -112.832 1.00 41.28 68 ARG A N 1
ATOM 471 C CA . ARG A 1 68 ? 40.878 48.953 -112.520 1.00 41.28 68 ARG A CA 1
ATOM 472 C C . ARG A 1 68 ? 41.013 47.427 -112.501 1.00 41.28 68 ARG A C 1
ATOM 474 O O . ARG A 1 68 ? 41.717 46.884 -113.349 1.00 41.28 68 ARG A O 1
ATOM 481 N N . ARG A 1 69 ? 40.148 46.748 -111.729 1.00 38.41 69 ARG A N 1
ATOM 482 C CA . ARG A 1 69 ? 39.519 45.484 -112.163 1.00 38.41 69 ARG A CA 1
ATOM 483 C C . ARG A 1 69 ? 38.041 45.427 -111.778 1.00 38.41 69 ARG A C 1
ATOM 485 O O . ARG A 1 69 ? 37.683 45.558 -110.613 1.00 38.41 69 ARG A O 1
ATOM 492 N N . ASP A 1 70 ? 37.228 45.269 -112.816 1.00 35.31 70 ASP A N 1
ATOM 493 C CA . ASP A 1 70 ? 35.773 45.282 -112.820 1.00 35.31 70 ASP A CA 1
ATOM 494 C C . ASP A 1 70 ? 35.148 43.960 -112.349 1.00 35.31 70 ASP A C 1
ATOM 496 O O . ASP A 1 70 ? 35.708 42.870 -112.473 1.00 35.31 70 ASP A O 1
ATOM 500 N N . SER A 1 71 ? 33.931 44.112 -111.834 1.00 49.91 71 SER A N 1
ATOM 501 C CA . SER A 1 71 ? 32.966 43.108 -111.395 1.00 49.91 71 SER A CA 1
ATOM 502 C C . SER A 1 71 ? 32.473 42.180 -112.509 1.00 49.91 71 SER A C 1
ATOM 504 O O . SER A 1 71 ? 32.094 42.655 -113.580 1.00 49.91 71 SER A O 1
ATOM 506 N N . VAL A 1 72 ? 32.303 40.887 -112.206 1.00 41.84 72 VAL A N 1
ATOM 507 C CA . VAL A 1 72 ? 31.526 39.961 -113.047 1.00 41.84 72 VAL A CA 1
ATOM 508 C C . VAL A 1 72 ? 30.645 39.064 -112.174 1.00 41.84 72 VAL A C 1
ATOM 510 O O . VAL A 1 72 ? 31.098 38.064 -111.625 1.00 41.84 72 VAL A O 1
ATOM 513 N N . LEU A 1 73 ? 29.355 39.403 -112.084 1.00 50.50 73 LEU A N 1
ATOM 514 C CA . LEU A 1 73 ? 28.304 38.504 -111.606 1.00 50.50 73 LEU A CA 1
ATOM 515 C C . LEU A 1 73 ? 27.124 38.515 -112.588 1.00 50.50 73 LEU A C 1
ATOM 517 O O . LEU A 1 73 ? 26.399 39.502 -112.679 1.00 50.50 73 LEU A O 1
ATOM 521 N N . ARG A 1 74 ? 26.960 37.399 -113.313 1.00 46.75 74 ARG A N 1
ATOM 522 C CA . ARG A 1 74 ? 25.734 36.788 -113.895 1.00 46.75 74 ARG A CA 1
ATOM 523 C C . ARG A 1 74 ? 26.215 35.875 -115.032 1.00 46.75 74 ARG A C 1
ATOM 525 O O . ARG A 1 74 ? 26.899 36.337 -115.930 1.00 46.75 74 ARG A O 1
ATOM 532 N N . ARG A 1 75 ? 25.932 34.568 -115.061 1.00 55.59 75 ARG A N 1
ATOM 533 C CA . ARG A 1 75 ? 24.603 33.954 -115.233 1.00 55.59 75 ARG A CA 1
ATOM 534 C C . ARG A 1 75 ? 24.625 32.468 -114.805 1.00 55.59 75 ARG A C 1
ATOM 536 O O . ARG A 1 75 ? 25.151 31.660 -115.555 1.00 55.59 75 ARG A O 1
ATOM 543 N N . ARG A 1 76 ? 24.006 32.101 -113.669 1.00 63.31 76 ARG A N 1
ATOM 544 C CA . ARG A 1 76 ? 23.397 30.771 -113.384 1.00 63.31 76 ARG A CA 1
ATOM 545 C C . ARG A 1 76 ? 22.366 30.916 -112.237 1.00 63.31 76 ARG A C 1
ATOM 547 O O . ARG A 1 76 ? 22.738 30.737 -111.080 1.00 63.31 76 ARG A O 1
ATOM 554 N N . PRO A 1 77 ? 21.090 31.256 -112.517 1.00 63.84 77 PRO A N 1
ATOM 555 C CA . PRO A 1 77 ? 20.101 31.596 -111.478 1.00 63.84 77 PRO A CA 1
ATOM 556 C C . PRO A 1 77 ? 19.766 30.424 -110.540 1.00 63.84 77 PRO A C 1
ATOM 558 O O . PRO A 1 77 ? 19.443 30.631 -109.374 1.00 63.84 77 PRO A O 1
ATOM 561 N N . VAL A 1 78 ? 19.911 29.188 -111.025 1.00 70.12 78 VAL A N 1
ATOM 562 C CA . VAL A 1 78 ? 19.669 27.966 -110.246 1.00 70.12 78 VAL A CA 1
ATOM 563 C C . VAL A 1 78 ? 20.732 27.768 -109.160 1.00 70.12 78 VAL A C 1
ATOM 565 O O . VAL A 1 78 ? 20.403 27.386 -108.046 1.00 70.12 78 VAL A O 1
ATOM 568 N N . VAL A 1 79 ? 21.997 28.099 -109.437 1.00 72.69 79 VAL A N 1
ATOM 569 C CA . VAL A 1 79 ? 23.095 27.930 -108.466 1.00 72.69 79 VAL A CA 1
ATOM 570 C C . VAL A 1 79 ? 22.989 28.954 -107.334 1.00 72.69 79 VAL A C 1
ATOM 572 O O . VAL A 1 79 ? 23.192 28.604 -106.176 1.00 72.69 79 VAL A O 1
ATOM 575 N N . SER A 1 80 ? 22.592 30.196 -107.637 1.00 69.50 80 SER A N 1
ATOM 576 C CA . SER A 1 80 ? 22.309 31.202 -106.604 1.00 69.50 80 SER A CA 1
ATOM 577 C C . SER A 1 80 ? 21.068 30.866 -105.773 1.00 69.50 80 SER A C 1
ATOM 579 O O . SER A 1 80 ? 21.063 31.128 -104.576 1.00 69.50 80 SER A O 1
ATOM 581 N N . ALA A 1 81 ? 20.037 30.264 -106.377 1.00 79.50 81 ALA A N 1
ATOM 582 C CA . ALA A 1 81 ? 18.840 29.833 -105.653 1.00 79.50 81 ALA A CA 1
ATOM 583 C C . ALA A 1 81 ? 19.135 28.651 -104.714 1.00 79.50 81 ALA A C 1
ATOM 585 O O . ALA A 1 81 ? 18.746 28.686 -103.551 1.00 79.50 81 ALA A O 1
ATOM 586 N N . ILE A 1 82 ? 19.891 27.649 -105.178 1.00 82.19 82 ILE A N 1
ATOM 587 C CA . ILE A 1 82 ? 20.350 26.529 -104.339 1.00 82.19 82 ILE A CA 1
ATOM 588 C C . ILE A 1 82 ? 21.250 27.040 -103.208 1.00 82.19 82 ILE A C 1
ATOM 590 O O . ILE A 1 82 ? 21.072 26.643 -102.060 1.00 82.19 82 ILE A O 1
ATOM 594 N N . GLY A 1 83 ? 22.167 27.966 -103.507 1.00 83.00 83 GLY A N 1
ATOM 595 C CA . GLY A 1 83 ? 23.003 28.611 -102.495 1.00 83.00 83 GLY A CA 1
ATOM 596 C C . GLY A 1 83 ? 22.184 29.356 -101.437 1.00 83.00 83 GLY A C 1
ATOM 597 O O . GLY A 1 83 ? 22.469 29.227 -100.251 1.00 83.00 83 GLY A O 1
ATOM 598 N N . ALA A 1 84 ? 21.129 30.070 -101.839 1.00 84.56 84 ALA A N 1
ATOM 599 C CA . ALA A 1 84 ? 20.239 30.770 -100.914 1.00 84.56 84 ALA A CA 1
ATOM 600 C C . ALA A 1 84 ? 19.418 29.809 -100.035 1.00 84.56 84 ALA A C 1
ATOM 602 O O . ALA A 1 84 ? 19.262 30.065 -98.845 1.00 84.56 84 ALA A O 1
ATOM 603 N N . VAL A 1 85 ? 18.935 28.690 -100.587 1.00 87.12 85 VAL A N 1
ATOM 604 C CA . VAL A 1 85 ? 18.201 27.667 -99.819 1.00 87.12 85 VAL A CA 1
ATOM 605 C C . VAL A 1 85 ? 19.119 26.960 -98.823 1.00 87.12 85 VAL A C 1
ATOM 607 O O . VAL A 1 85 ? 18.737 26.785 -97.671 1.00 87.12 85 VAL A O 1
ATOM 610 N N . LEU A 1 86 ? 20.342 26.605 -99.226 1.00 87.62 86 LEU A N 1
ATOM 611 C CA . LEU A 1 86 ? 21.333 26.022 -98.316 1.00 87.62 86 LEU A CA 1
ATOM 612 C C . LEU A 1 86 ? 21.730 27.001 -97.210 1.00 87.62 86 LEU A C 1
ATOM 614 O O . LEU A 1 86 ? 21.851 26.600 -96.056 1.00 87.62 86 LEU A O 1
ATOM 618 N N . LEU A 1 87 ? 21.871 28.287 -97.537 1.00 88.75 87 LEU A N 1
ATOM 619 C CA . LEU A 1 87 ? 22.145 29.326 -96.550 1.00 88.75 87 LEU A CA 1
ATOM 620 C C . LEU A 1 87 ? 20.970 29.496 -95.575 1.00 88.75 87 LEU A C 1
ATOM 622 O O . LEU A 1 87 ? 21.186 29.555 -94.371 1.00 88.75 87 LEU A O 1
ATOM 626 N N . ALA A 1 88 ? 19.730 29.507 -96.067 1.00 88.31 88 ALA A N 1
ATOM 627 C CA . ALA A 1 88 ? 18.536 29.578 -95.227 1.00 88.31 88 ALA A CA 1
ATOM 628 C C . ALA A 1 88 ? 18.372 28.332 -94.339 1.00 88.31 88 ALA A C 1
ATOM 630 O O . ALA A 1 88 ? 18.010 28.464 -93.173 1.00 88.31 88 ALA A O 1
ATOM 631 N N . ALA A 1 89 ? 18.691 27.138 -94.847 1.00 88.56 89 ALA A N 1
ATOM 632 C CA . ALA A 1 89 ? 18.691 25.901 -94.069 1.00 88.56 89 ALA A CA 1
ATOM 633 C C . ALA A 1 89 ? 19.802 25.886 -93.007 1.00 88.56 89 ALA A C 1
ATOM 635 O O . ALA A 1 89 ? 19.563 25.440 -91.890 1.00 88.56 89 ALA A O 1
ATO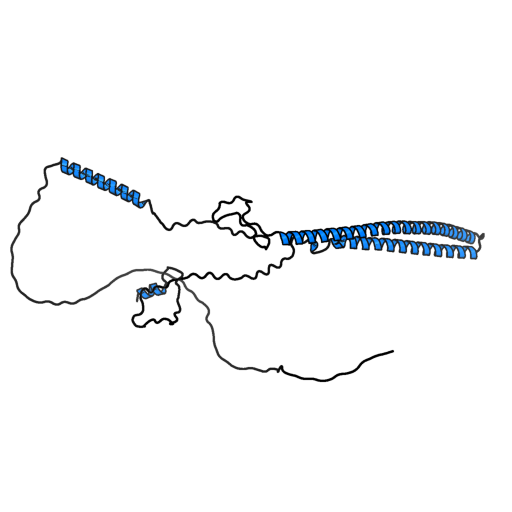M 636 N N . ALA A 1 90 ? 20.987 26.421 -93.314 1.00 89.69 90 ALA A N 1
ATOM 637 C CA . ALA A 1 90 ? 22.073 26.572 -92.346 1.00 89.69 90 ALA A CA 1
ATOM 638 C C . ALA A 1 90 ? 21.738 27.607 -91.261 1.00 89.69 90 ALA A C 1
ATOM 640 O O . ALA A 1 90 ? 22.022 27.376 -90.091 1.00 89.69 90 ALA A O 1
ATOM 641 N N . ILE A 1 91 ? 21.087 28.717 -91.626 1.00 89.88 91 ILE A N 1
ATOM 642 C CA . ILE A 1 91 ? 20.612 29.728 -90.671 1.00 89.88 91 ILE A CA 1
ATOM 643 C C . ILE A 1 91 ? 19.477 29.162 -89.812 1.00 89.88 91 ILE A C 1
ATOM 645 O O . ILE A 1 91 ? 19.509 29.321 -88.598 1.00 89.88 91 ILE A O 1
ATOM 649 N N . GLY A 1 92 ? 18.502 28.473 -90.410 1.00 88.56 92 GLY A N 1
ATOM 650 C CA . GLY A 1 92 ? 17.388 27.852 -89.689 1.00 88.56 92 GLY A CA 1
ATOM 651 C C . GLY A 1 92 ? 17.848 26.721 -88.770 1.00 88.56 92 GLY A C 1
ATOM 652 O O . GLY A 1 92 ? 17.480 26.693 -87.601 1.00 88.56 92 GLY A O 1
ATOM 653 N N . GLY A 1 93 ? 18.715 25.834 -89.261 1.00 85.94 93 GLY A N 1
ATOM 654 C CA . GLY A 1 93 ? 19.330 24.770 -88.466 1.00 85.94 93 GLY A CA 1
ATOM 655 C C . GLY A 1 93 ? 20.249 25.314 -87.372 1.00 85.94 93 GLY A C 1
ATOM 656 O O . GLY A 1 93 ? 20.196 24.837 -86.244 1.00 85.94 93 GLY A O 1
ATOM 657 N N . GLY A 1 94 ? 21.032 26.356 -87.666 1.00 85.44 94 GLY A N 1
ATOM 658 C CA . GLY A 1 94 ? 21.863 27.053 -86.685 1.00 85.44 94 GLY A CA 1
ATOM 659 C C . GLY A 1 94 ? 21.037 27.764 -85.613 1.00 85.44 94 GLY A C 1
ATOM 660 O O . GLY A 1 94 ? 21.375 27.681 -84.438 1.00 85.44 94 GLY A O 1
ATOM 661 N N . TYR A 1 95 ? 19.923 28.398 -85.987 1.00 87.12 95 TYR A N 1
ATOM 662 C CA . TYR A 1 95 ? 18.994 29.025 -85.045 1.00 87.12 95 TYR A CA 1
ATOM 663 C C . TYR A 1 95 ? 18.333 27.988 -84.138 1.00 87.12 95 TYR A C 1
ATOM 665 O O . TYR A 1 95 ? 18.360 28.160 -82.927 1.00 87.12 95 TYR A O 1
ATOM 673 N N . LEU A 1 96 ? 17.819 26.889 -84.697 1.00 84.06 96 LEU A N 1
ATOM 674 C CA . LEU A 1 96 ? 17.228 25.799 -83.916 1.00 84.06 96 LEU A CA 1
ATOM 675 C C . LEU A 1 96 ? 18.255 25.122 -83.002 1.00 84.06 96 LEU A C 1
ATOM 677 O O . LEU A 1 96 ? 17.925 24.765 -81.878 1.00 84.06 96 LEU A O 1
ATOM 681 N N . TYR A 1 97 ? 19.506 24.981 -83.449 1.00 80.88 97 TYR A N 1
ATOM 682 C CA . TYR A 1 97 ? 20.586 24.447 -82.621 1.00 80.88 97 TYR A CA 1
ATOM 683 C C . TYR A 1 97 ? 20.968 25.402 -81.486 1.00 80.88 97 TYR A C 1
ATOM 685 O O . TYR A 1 97 ? 21.144 24.956 -80.358 1.00 80.88 97 TYR A O 1
ATOM 693 N N . MET A 1 98 ? 21.059 26.709 -81.754 1.00 79.19 98 MET A N 1
ATOM 694 C CA . MET A 1 98 ? 21.320 27.715 -80.719 1.00 79.19 98 MET A CA 1
ATOM 695 C C . MET A 1 98 ? 20.151 27.872 -79.748 1.00 79.19 98 MET A C 1
ATOM 697 O O . MET A 1 98 ? 20.379 28.111 -78.568 1.00 79.19 98 MET A O 1
ATOM 701 N N . ASP A 1 99 ? 18.914 27.762 -80.227 1.00 80.50 99 ASP A N 1
ATOM 702 C CA . ASP A 1 99 ? 17.722 27.753 -79.386 1.00 80.50 99 ASP A CA 1
ATOM 703 C C . ASP A 1 99 ? 17.749 26.518 -78.484 1.00 80.50 99 ASP A C 1
ATOM 705 O O . ASP A 1 99 ? 17.764 26.648 -77.266 1.00 80.50 99 ASP A O 1
ATOM 709 N N . TYR A 1 100 ? 17.929 25.326 -79.053 1.00 76.69 100 TYR A N 1
ATOM 710 C CA . TYR A 1 100 ? 18.048 24.084 -78.294 1.00 76.69 100 TYR A CA 1
ATOM 711 C C . TYR A 1 100 ? 19.203 24.119 -77.276 1.00 76.69 100 TYR A C 1
ATOM 713 O O . TYR A 1 100 ? 18.992 23.816 -76.106 1.00 76.69 100 TYR A O 1
ATOM 721 N N . SER A 1 101 ? 20.407 24.554 -77.665 1.00 69.44 101 SER A N 1
ATOM 722 C CA . SER A 1 101 ? 21.575 24.559 -76.769 1.00 69.44 101 SER A CA 1
ATOM 723 C C . SER A 1 101 ? 21.494 25.597 -75.648 1.00 69.44 101 SER A C 1
ATOM 725 O O . SER A 1 101 ? 22.237 25.488 -74.682 1.00 69.44 101 SER A O 1
ATOM 727 N N . ARG A 1 102 ? 20.641 26.622 -75.771 1.00 71.44 102 ARG A N 1
ATOM 728 C CA . ARG A 1 102 ? 20.428 27.636 -74.723 1.00 71.44 102 ARG A CA 1
ATOM 729 C C . ARG A 1 102 ? 19.457 27.185 -73.632 1.00 71.44 102 ARG A C 1
ATOM 731 O O . ARG A 1 102 ? 19.378 27.850 -72.606 1.00 71.44 102 ARG A O 1
ATOM 738 N N . HIS A 1 103 ? 18.709 26.101 -73.849 1.00 68.62 103 HIS A N 1
ATOM 739 C CA . HIS A 1 103 ? 17.685 25.632 -72.909 1.00 68.62 103 HIS A CA 1
ATOM 740 C C . HIS A 1 103 ? 18.142 24.472 -72.011 1.00 68.62 103 HIS A C 1
ATOM 742 O O . HIS A 1 103 ? 17.410 24.105 -71.093 1.00 68.62 103 HIS A O 1
ATOM 748 N N . PHE A 1 104 ? 19.334 23.906 -72.233 1.00 62.34 104 PHE A N 1
ATOM 749 C CA . PHE A 1 104 ? 19.856 22.794 -71.438 1.00 62.34 104 PHE A CA 1
ATOM 750 C C . PHE A 1 104 ? 21.207 23.155 -70.822 1.00 62.34 104 PHE A C 1
ATOM 752 O O . PHE A 1 104 ? 22.229 23.155 -71.500 1.00 62.34 104 PHE A O 1
ATOM 759 N N . GLU A 1 105 ? 21.193 23.423 -69.519 1.00 63.88 105 G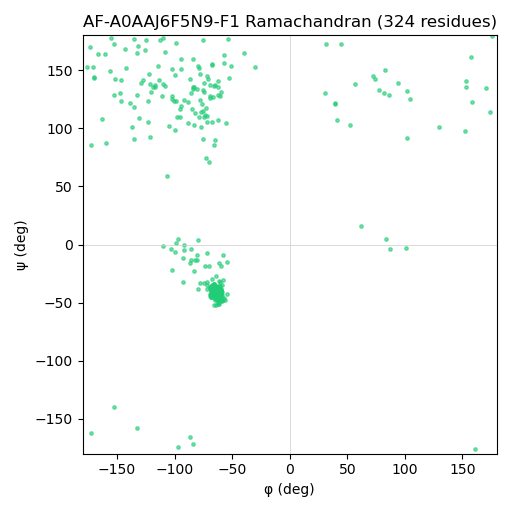LU A N 1
ATOM 760 C CA . GLU A 1 105 ? 22.392 23.598 -68.702 1.00 63.88 105 GLU A CA 1
ATOM 761 C C . GLU A 1 105 ? 22.681 22.275 -67.987 1.00 63.88 105 GLU A C 1
ATOM 763 O O . GLU A 1 105 ? 21.925 21.843 -67.113 1.00 63.88 105 GLU A O 1
ATOM 768 N N . SER A 1 106 ? 23.751 21.592 -68.390 1.00 60.50 106 SER A N 1
ATOM 769 C CA . SER A 1 106 ? 24.247 20.404 -67.696 1.00 60.50 106 SER A CA 1
ATOM 770 C C . SER A 1 106 ? 25.219 20.841 -66.610 1.00 60.50 106 SER A C 1
ATOM 772 O O . SER A 1 106 ? 26.227 21.480 -66.909 1.00 60.50 106 SER A O 1
ATOM 774 N N . THR A 1 107 ? 24.940 20.478 -65.363 1.00 76.06 107 THR A N 1
ATOM 775 C CA . THR A 1 107 ? 25.888 20.648 -64.263 1.00 76.06 107 THR A CA 1
ATOM 776 C C . THR A 1 107 ? 26.189 19.290 -63.653 1.00 76.06 107 THR A C 1
ATOM 778 O O . THR A 1 107 ? 25.269 18.529 -63.348 1.00 76.06 107 THR A O 1
ATOM 781 N N . ASP A 1 108 ? 27.473 18.996 -63.480 1.00 64.75 108 ASP A N 1
ATOM 782 C CA . ASP A 1 108 ? 27.939 17.792 -62.786 1.00 64.75 108 ASP A CA 1
ATOM 783 C C . ASP A 1 108 ? 27.887 17.964 -61.253 1.00 64.75 108 ASP A C 1
ATOM 785 O O . ASP A 1 108 ? 28.000 16.992 -60.510 1.00 64.75 108 ASP A O 1
ATOM 789 N N . ASP A 1 109 ? 27.618 19.189 -60.779 1.00 56.09 109 ASP A N 1
ATOM 790 C CA . ASP A 1 109 ? 27.574 19.566 -59.364 1.00 56.09 109 ASP A CA 1
ATOM 791 C C . ASP A 1 109 ? 26.129 19.784 -58.879 1.00 56.09 109 ASP A C 1
ATOM 793 O O . ASP A 1 109 ? 25.740 20.867 -58.430 1.00 56.09 109 ASP A O 1
ATOM 797 N N . ALA A 1 110 ? 25.296 18.748 -58.989 1.00 65.44 110 ALA A N 1
ATOM 798 C CA . ALA A 1 110 ? 23.935 18.754 -58.453 1.00 65.44 110 ALA A CA 1
ATOM 799 C C . ALA A 1 110 ? 23.865 17.987 -57.120 1.00 65.44 110 ALA A C 1
ATOM 801 O O . ALA A 1 110 ? 24.186 16.802 -57.049 1.00 65.44 110 ALA A O 1
ATOM 802 N N . PHE A 1 111 ? 23.387 18.645 -56.060 1.00 74.81 111 PHE A N 1
ATOM 803 C CA . PHE A 1 111 ? 23.201 18.034 -54.739 1.00 74.81 111 PHE A CA 1
ATOM 804 C C . PHE A 1 111 ? 21.716 17.873 -54.406 1.00 74.81 111 PHE A C 1
ATOM 806 O O . PHE A 1 111 ? 20.910 18.777 -54.630 1.00 74.81 111 PHE A O 1
ATOM 813 N N . ILE A 1 112 ? 21.351 16.729 -53.822 1.00 75.75 112 ILE A N 1
ATOM 814 C CA . ILE A 1 112 ? 19.985 16.467 -53.358 1.00 75.75 112 ILE A CA 1
ATOM 815 C C . ILE A 1 112 ? 19.821 17.046 -51.950 1.00 75.75 112 ILE A C 1
ATOM 817 O O . ILE A 1 112 ? 20.458 16.596 -50.998 1.00 75.75 112 ILE A O 1
ATOM 821 N N . ALA A 1 113 ? 18.932 18.029 -51.802 1.00 75.44 113 ALA A N 1
ATOM 822 C CA . ALA A 1 113 ? 18.543 18.543 -50.495 1.00 75.44 113 ALA A CA 1
ATOM 823 C C . ALA A 1 113 ? 17.614 17.538 -49.793 1.00 75.44 113 ALA A C 1
ATOM 825 O O . ALA A 1 113 ? 16.463 17.358 -50.190 1.00 75.44 113 ALA A O 1
ATOM 826 N N . ALA A 1 114 ? 18.103 16.890 -48.734 1.00 78.50 114 ALA A N 1
ATOM 827 C CA . ALA A 1 114 ? 17.319 15.973 -47.911 1.00 78.50 114 ALA A CA 1
ATOM 828 C C . ALA A 1 114 ? 17.120 16.534 -46.498 1.00 78.50 114 ALA A C 1
ATOM 830 O O . ALA A 1 114 ? 18.031 17.109 -45.899 1.00 78.50 114 ALA A O 1
ATOM 831 N N . ARG A 1 115 ? 15.929 16.326 -45.928 1.00 76.56 115 ARG A N 1
ATOM 832 C CA . ARG A 1 115 ? 15.681 16.606 -44.511 1.00 76.56 115 ARG A CA 1
ATOM 833 C C . ARG A 1 115 ? 16.154 15.414 -43.685 1.00 76.56 115 ARG A C 1
ATOM 835 O O . ARG A 1 115 ? 15.481 14.391 -43.623 1.00 76.56 115 ARG A O 1
ATOM 842 N N . GLN A 1 116 ? 17.308 15.559 -43.050 1.00 81.94 116 GLN A N 1
ATOM 843 C CA . GLN A 1 116 ? 17.871 14.540 -42.169 1.00 81.94 116 GLN A CA 1
ATOM 844 C C . GLN A 1 116 ? 17.256 14.661 -40.770 1.00 81.94 116 GLN A C 1
ATOM 846 O O . GLN A 1 116 ? 17.106 15.762 -40.244 1.00 81.94 116 GLN A O 1
ATOM 851 N N . SER A 1 117 ? 16.882 13.531 -40.172 1.00 83.50 117 SER A N 1
ATOM 852 C CA . SER A 1 117 ? 16.418 13.460 -38.783 1.00 83.50 117 SER A CA 1
ATOM 853 C C . SER A 1 117 ? 17.294 12.470 -38.030 1.00 83.50 117 SER A C 1
ATOM 855 O O . SER A 1 117 ? 17.420 11.321 -38.445 1.00 83.50 117 SER A O 1
ATOM 857 N N . ALA A 1 118 ? 17.915 12.916 -36.940 1.00 85.31 118 ALA A N 1
ATOM 858 C CA . ALA A 1 118 ? 18.716 12.042 -36.095 1.00 85.31 118 ALA A CA 1
ATOM 859 C C . ALA A 1 118 ? 17.800 11.149 -35.249 1.00 85.31 118 ALA A C 1
ATOM 861 O O . ALA A 1 118 ? 16.850 11.632 -34.631 1.00 85.31 118 ALA A O 1
ATOM 862 N N . ILE A 1 119 ? 18.098 9.851 -35.208 1.00 85.44 119 ILE A N 1
ATOM 863 C CA . ILE A 1 119 ? 17.395 8.886 -34.362 1.00 85.44 119 ILE A CA 1
ATOM 864 C C . ILE A 1 119 ? 18.282 8.591 -33.157 1.00 85.44 119 ILE A C 1
ATOM 866 O O . ILE A 1 119 ? 19.452 8.251 -33.315 1.00 85.44 119 ILE A O 1
ATOM 870 N N . ALA A 1 120 ? 17.723 8.719 -31.955 1.00 85.56 120 ALA A N 1
ATOM 871 C CA . ALA A 1 120 ? 18.414 8.424 -30.707 1.00 85.56 120 ALA A CA 1
ATOM 872 C C . ALA A 1 120 ? 17.587 7.447 -29.858 1.00 85.56 120 ALA A C 1
ATOM 874 O O . ALA A 1 120 ? 16.355 7.561 -29.818 1.00 85.56 120 ALA A O 1
ATOM 875 N N . PRO A 1 121 ? 18.229 6.489 -29.169 1.00 87.25 121 PRO A N 1
ATOM 876 C CA . PRO A 1 121 ? 17.526 5.601 -28.261 1.00 87.25 121 PRO A CA 1
ATOM 877 C C . PRO A 1 121 ? 17.092 6.362 -27.000 1.00 87.25 121 PRO A C 1
ATOM 879 O O . PRO A 1 121 ? 17.802 7.229 -26.499 1.00 87.25 121 PRO A O 1
ATOM 882 N N . LYS A 1 122 ? 15.921 6.008 -26.456 1.00 84.69 122 LYS A N 1
ATOM 883 C CA . LYS A 1 122 ? 15.458 6.522 -25.151 1.00 84.69 122 LYS A CA 1
ATOM 884 C C . LYS A 1 122 ? 16.201 5.898 -23.966 1.00 84.69 122 LYS A C 1
ATOM 886 O O . LYS A 1 122 ? 16.125 6.418 -22.860 1.00 84.69 122 LYS A O 1
ATOM 891 N N . LEU A 1 123 ? 16.850 4.761 -24.199 1.00 83.88 123 LEU A N 1
ATOM 892 C CA . LEU A 1 123 ? 17.549 3.959 -23.205 1.00 83.88 123 LEU A CA 1
ATOM 893 C C . LEU A 1 123 ? 19.015 3.836 -23.614 1.00 83.88 123 LEU A C 1
ATOM 895 O O . LEU A 1 123 ? 19.323 3.621 -24.785 1.00 83.88 123 LEU A O 1
ATOM 899 N N . SER A 1 124 ? 19.911 3.959 -22.645 1.00 80.62 124 SER A N 1
ATOM 900 C CA . SER A 1 124 ? 21.352 3.832 -22.857 1.00 80.62 124 SER A CA 1
ATOM 901 C C . SER A 1 124 ? 21.742 2.352 -22.899 1.00 80.62 124 SER A C 1
ATOM 903 O O . SER A 1 124 ? 21.317 1.587 -22.043 1.00 80.62 124 SER A O 1
ATOM 905 N N . GLY A 1 125 ? 22.555 1.900 -23.848 1.00 84.12 125 GLY A N 1
ATOM 906 C CA . GLY A 1 125 ? 23.012 0.508 -23.828 1.00 84.12 125 GLY A CA 1
ATOM 907 C C . GLY A 1 125 ? 23.854 0.123 -25.031 1.00 84.12 125 GLY A C 1
ATOM 908 O O . GLY A 1 125 ? 24.087 0.930 -25.932 1.00 84.12 125 GLY A O 1
ATOM 909 N N . TYR A 1 126 ? 24.299 -1.129 -25.041 1.00 87.00 126 TYR A N 1
ATOM 910 C CA . TYR A 1 126 ? 25.085 -1.682 -26.137 1.00 87.00 126 TYR A CA 1
ATOM 911 C C . TYR A 1 126 ? 24.179 -2.178 -27.262 1.00 87.00 126 TYR A C 1
ATOM 913 O O . TYR A 1 126 ? 23.177 -2.847 -27.013 1.00 87.00 126 TYR A O 1
ATOM 921 N N . ILE A 1 127 ? 24.531 -1.860 -28.508 1.00 89.69 127 ILE A N 1
ATOM 922 C CA . ILE A 1 127 ? 23.811 -2.338 -29.692 1.00 89.69 127 ILE A CA 1
ATOM 923 C C . ILE A 1 127 ? 24.229 -3.788 -29.965 1.00 89.69 127 ILE A C 1
ATOM 925 O O . ILE A 1 127 ? 25.414 -4.071 -30.118 1.00 89.69 127 ILE A O 1
ATOM 929 N N . THR A 1 128 ? 23.263 -4.702 -30.039 1.00 92.44 128 THR A N 1
ATOM 930 C CA . THR A 1 128 ? 23.489 -6.130 -30.325 1.00 92.44 128 THR A CA 1
ATOM 931 C C . THR A 1 128 ? 23.375 -6.455 -31.808 1.00 92.44 128 THR A C 1
ATOM 933 O O . THR A 1 128 ? 24.067 -7.345 -32.296 1.00 92.44 128 THR A O 1
ATOM 936 N N . ALA A 1 129 ? 22.513 -5.743 -32.538 1.00 89.56 129 ALA A N 1
ATOM 937 C CA . ALA A 1 129 ? 22.333 -5.932 -33.972 1.00 89.56 129 ALA A CA 1
ATOM 938 C C . ALA A 1 129 ? 21.872 -4.643 -34.659 1.00 89.56 129 ALA A C 1
ATOM 940 O O . ALA A 1 129 ? 21.025 -3.923 -34.129 1.00 89.56 129 ALA A O 1
ATOM 941 N N . VAL A 1 130 ? 22.373 -4.411 -35.872 1.00 92.38 130 VAL A N 1
ATOM 942 C CA . VAL A 1 130 ? 21.909 -3.368 -36.798 1.00 92.38 130 VAL A CA 1
ATOM 943 C C . VAL A 1 130 ? 21.464 -4.087 -38.074 1.00 92.38 130 VAL A C 1
ATOM 94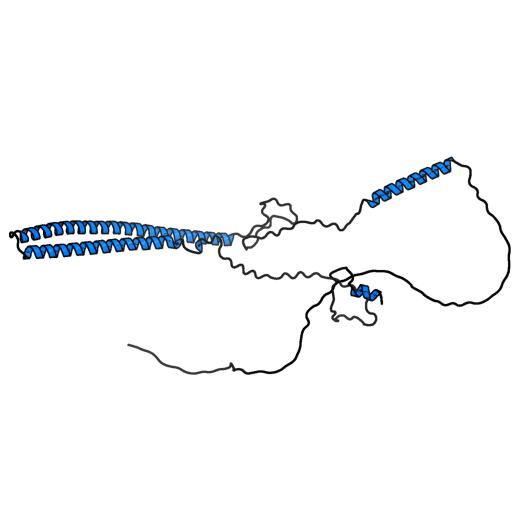5 O O . VAL A 1 130 ? 22.306 -4.421 -38.901 1.00 92.38 130 VAL A O 1
ATOM 948 N N . PRO A 1 131 ? 20.174 -4.450 -38.197 1.00 89.75 131 PRO A N 1
ATOM 949 C CA . PRO A 1 131 ? 19.679 -5.262 -39.311 1.00 89.75 131 PRO A CA 1
ATOM 950 C C . PRO A 1 131 ? 19.451 -4.474 -40.611 1.00 89.75 131 PRO A C 1
ATOM 952 O O . PRO A 1 131 ? 18.941 -5.055 -41.560 1.00 89.75 131 PRO A O 1
ATOM 955 N N . VAL A 1 132 ? 19.783 -3.180 -40.645 1.00 90.25 132 VAL A N 1
ATOM 956 C CA . VAL A 1 132 ? 19.628 -2.310 -41.820 1.00 90.25 132 VAL A CA 1
ATOM 957 C C . VAL A 1 132 ? 20.984 -1.847 -42.335 1.00 90.25 132 VAL A C 1
ATOM 959 O O . VAL A 1 132 ? 21.953 -1.757 -41.579 1.00 90.25 132 VAL A O 1
ATOM 962 N N . THR A 1 133 ? 21.031 -1.543 -43.624 1.00 88.12 133 THR A N 1
ATOM 963 C CA . THR A 1 133 ? 22.215 -1.066 -44.343 1.00 88.12 133 THR A CA 1
ATOM 964 C C . THR A 1 133 ? 22.104 0.418 -44.706 1.00 88.12 133 THR A C 1
ATOM 966 O O . THR A 1 133 ? 21.037 1.030 -44.606 1.00 88.12 133 THR A O 1
ATOM 969 N N . ASP A 1 134 ? 23.222 1.029 -45.100 1.00 86.31 134 ASP A N 1
ATOM 970 C CA . ASP A 1 134 ? 23.253 2.446 -45.468 1.00 86.31 134 ASP A CA 1
ATOM 971 C C . ASP A 1 134 ? 22.364 2.730 -46.689 1.00 86.31 134 ASP A C 1
ATOM 973 O O . ASP A 1 134 ? 22.414 2.021 -47.693 1.00 86.31 134 ASP A O 1
ATOM 977 N N . ASN A 1 135 ? 21.582 3.814 -46.621 1.00 81.62 135 ASN A N 1
ATOM 978 C CA . ASN A 1 135 ? 20.620 4.239 -47.651 1.00 81.62 135 ASN A CA 1
ATOM 979 C C . ASN A 1 135 ? 19.483 3.238 -47.939 1.00 81.62 135 ASN A C 1
ATOM 981 O O . ASN A 1 135 ? 18.788 3.366 -48.950 1.00 81.62 135 ASN A O 1
ATOM 985 N N . GLU A 1 136 ? 19.259 2.267 -47.053 1.00 86.69 136 GLU A N 1
ATOM 986 C CA . GLU A 1 136 ? 18.134 1.344 -47.154 1.00 86.69 136 GLU A CA 1
ATOM 987 C C . GLU A 1 136 ? 16.800 2.060 -46.895 1.00 86.69 136 GLU A C 1
ATOM 989 O O . GLU A 1 136 ? 16.663 2.877 -45.979 1.00 86.69 136 GLU A O 1
ATOM 994 N N . HIS A 1 137 ? 15.788 1.753 -47.709 1.00 88.19 137 HIS A N 1
ATOM 995 C CA . HIS A 1 137 ? 14.449 2.289 -47.503 1.00 88.19 137 HIS A CA 1
ATOM 996 C C . HIS A 1 137 ? 13.771 1.563 -46.336 1.00 88.19 137 HIS A C 1
ATOM 998 O O . HIS A 1 137 ? 13.478 0.373 -46.434 1.00 88.19 137 HIS A O 1
ATOM 1004 N N . VAL A 1 138 ? 13.498 2.288 -45.249 1.00 90.69 138 VAL A N 1
ATOM 1005 C CA . VAL A 1 138 ? 12.846 1.741 -44.052 1.00 90.69 138 VAL A CA 1
ATOM 1006 C C . VAL A 1 138 ? 11.410 2.238 -43.913 1.00 90.69 138 VAL A C 1
ATOM 1008 O O . VAL A 1 138 ? 11.123 3.425 -44.080 1.00 90.69 138 VAL A O 1
ATOM 1011 N N . ALA A 1 139 ? 10.499 1.330 -43.569 1.00 92.50 139 ALA A N 1
ATOM 1012 C CA . ALA A 1 139 ? 9.118 1.676 -43.246 1.00 92.50 139 ALA A CA 1
ATOM 1013 C C . ALA A 1 139 ? 8.975 2.111 -41.775 1.00 92.50 139 ALA A C 1
ATOM 1015 O O . ALA A 1 139 ? 9.793 1.779 -40.913 1.00 92.50 139 ALA A O 1
ATOM 1016 N N . ALA A 1 140 ? 7.896 2.829 -41.453 1.00 90.12 140 ALA A N 1
ATOM 1017 C CA . ALA A 1 140 ? 7.596 3.197 -40.071 1.00 90.12 140 ALA A CA 1
ATOM 1018 C C . ALA A 1 140 ? 7.414 1.942 -39.194 1.00 90.12 140 ALA A C 1
ATOM 1020 O O . ALA A 1 140 ? 6.632 1.053 -39.520 1.00 90.12 140 ALA A O 1
ATOM 1021 N N . GLY A 1 141 ? 8.137 1.881 -38.071 1.00 90.50 141 GLY A N 1
ATOM 1022 C CA . GLY A 1 141 ? 8.115 0.743 -37.143 1.00 90.50 141 GLY A CA 1
ATOM 1023 C C . GLY A 1 141 ? 9.096 -0.386 -37.478 1.00 90.50 141 GLY A C 1
ATOM 1024 O O . GLY A 1 141 ? 9.223 -1.324 -36.691 1.00 90.50 141 GLY A O 1
ATOM 1025 N N . GLN A 1 142 ? 9.826 -0.299 -38.593 1.00 92.75 142 GLN A N 1
ATOM 1026 C CA . GLN A 1 142 ? 10.892 -1.247 -38.905 1.00 92.75 142 GLN A CA 1
ATOM 1027 C C . GLN A 1 142 ? 12.036 -1.127 -37.890 1.00 92.75 142 GLN A C 1
ATOM 1029 O O . GLN A 1 142 ? 12.457 -0.032 -37.511 1.00 92.75 142 GLN A O 1
ATOM 1034 N N . VAL A 1 143 ? 12.545 -2.272 -37.435 1.00 91.31 143 VAL A N 1
ATOM 1035 C CA . VAL A 1 143 ? 13.668 -2.319 -36.495 1.00 91.31 143 VAL A CA 1
ATOM 1036 C C . VAL A 1 143 ? 14.944 -1.943 -37.235 1.00 91.31 143 VAL A C 1
ATOM 1038 O O . VAL A 1 143 ? 15.362 -2.663 -38.133 1.00 91.31 143 VAL A O 1
ATOM 1041 N N . ILE A 1 144 ? 15.574 -0.849 -36.816 1.00 90.38 144 ILE A N 1
ATOM 1042 C CA . ILE A 1 144 ? 16.845 -0.367 -37.379 1.00 90.38 144 ILE A CA 1
ATOM 1043 C C . ILE A 1 144 ? 18.053 -0.700 -36.494 1.00 90.38 144 ILE A C 1
ATOM 1045 O O . ILE A 1 144 ? 19.175 -0.774 -36.973 1.00 90.38 144 ILE A O 1
ATOM 1049 N N . ALA A 1 145 ? 17.834 -0.936 -35.199 1.00 89.62 145 ALA A N 1
ATOM 1050 C CA . ALA A 1 145 ? 18.858 -1.358 -34.251 1.00 89.62 145 ALA A CA 1
ATOM 1051 C C . ALA A 1 145 ? 18.209 -2.094 -33.072 1.00 89.62 145 ALA A C 1
ATOM 1053 O O . ALA A 1 145 ? 17.070 -1.801 -32.698 1.00 89.62 145 ALA A O 1
ATOM 1054 N N . ARG A 1 146 ? 18.932 -3.043 -32.476 1.00 90.50 146 ARG A N 1
ATOM 1055 C CA . ARG A 1 146 ? 18.544 -3.749 -31.247 1.00 90.50 146 ARG A CA 1
ATOM 1056 C C . ARG A 1 146 ? 19.546 -3.448 -30.140 1.00 90.50 146 ARG A C 1
ATOM 1058 O O . ARG A 1 146 ? 20.749 -3.486 -30.380 1.00 90.50 146 ARG A O 1
ATOM 1065 N N . LEU A 1 147 ? 19.040 -3.160 -28.945 1.00 90.56 147 LEU A N 1
ATOM 1066 C CA . LEU A 1 147 ? 19.825 -2.938 -27.729 1.00 90.56 147 LEU A CA 1
ATOM 1067 C C . LEU A 1 147 ? 19.935 -4.249 -26.932 1.00 90.56 147 LEU A C 1
ATOM 1069 O O . LEU A 1 147 ? 19.024 -5.073 -27.015 1.00 90.56 147 LEU A O 1
ATOM 1073 N N . ASP A 1 148 ? 21.012 -4.450 -26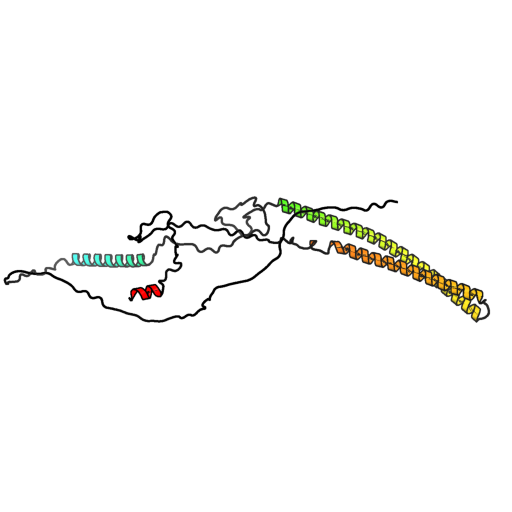.170 1.00 90.50 148 ASP A N 1
ATOM 1074 C CA . ASP A 1 148 ? 21.077 -5.523 -25.165 1.00 90.50 148 ASP A CA 1
ATOM 1075 C C . ASP A 1 148 ? 20.078 -5.225 -24.037 1.00 90.50 148 ASP A C 1
ATOM 1077 O O . ASP A 1 148 ? 20.061 -4.124 -23.479 1.00 90.50 148 ASP A O 1
ATOM 1081 N N . ASP A 1 149 ? 19.217 -6.193 -23.731 1.00 90.12 149 ASP A N 1
ATOM 1082 C CA . ASP A 1 149 ? 18.130 -6.067 -22.763 1.00 90.12 149 ASP A CA 1
ATOM 1083 C C . ASP A 1 149 ? 18.428 -6.754 -21.423 1.00 90.12 149 ASP A C 1
ATOM 1085 O O . ASP A 1 149 ? 17.621 -6.647 -20.499 1.00 90.12 149 ASP A O 1
ATOM 1089 N N . ARG A 1 150 ? 19.569 -7.442 -21.274 1.00 91.06 150 ARG A N 1
ATOM 1090 C CA . ARG A 1 150 ? 19.862 -8.269 -20.089 1.00 91.06 150 ARG A CA 1
ATOM 1091 C C . ARG A 1 150 ? 19.831 -7.480 -18.786 1.00 91.06 150 ARG A C 1
ATOM 1093 O O . ARG A 1 150 ? 19.132 -7.884 -17.858 1.00 91.06 150 ARG A O 1
ATOM 1100 N N . ASP A 1 151 ? 20.508 -6.338 -18.739 1.00 87.31 151 ASP A N 1
ATOM 1101 C CA . ASP A 1 151 ? 20.543 -5.489 -17.542 1.00 87.31 151 ASP A CA 1
ATOM 1102 C C . ASP A 1 151 ? 19.150 -4.942 -17.204 1.00 87.31 151 ASP A C 1
ATOM 1104 O O . ASP A 1 151 ? 18.748 -4.898 -16.041 1.00 87.31 151 ASP A O 1
ATOM 1108 N N . TYR A 1 152 ? 18.359 -4.612 -18.230 1.00 86.50 152 TYR A N 1
ATOM 1109 C CA . TYR A 1 152 ? 16.981 -4.152 -18.068 1.00 86.50 152 TYR A CA 1
ATOM 1110 C C . TYR A 1 152 ? 16.046 -5.254 -17.575 1.00 86.50 152 TYR A C 1
ATOM 1112 O O . TYR A 1 152 ? 15.166 -4.990 -16.758 1.00 86.50 152 TYR A O 1
ATOM 1120 N N . ARG A 1 153 ? 16.247 -6.496 -18.020 1.00 90.88 153 ARG A N 1
ATOM 1121 C CA . ARG A 1 153 ? 15.488 -7.655 -17.540 1.00 90.88 153 ARG A CA 1
ATOM 1122 C C . ARG A 1 153 ? 15.821 -7.993 -16.092 1.00 90.88 153 ARG A C 1
ATOM 1124 O O . ARG A 1 153 ? 14.910 -8.318 -15.338 1.00 90.88 153 ARG A O 1
ATOM 1131 N N . VAL A 1 154 ? 17.089 -7.889 -15.691 1.00 92.69 154 VAL A N 1
ATOM 1132 C CA . VAL A 1 154 ? 17.495 -8.060 -14.286 1.00 92.69 154 VAL A CA 1
ATOM 1133 C C . VAL A 1 154 ? 16.904 -6.948 -13.419 1.00 92.69 154 VAL A C 1
ATOM 1135 O O . VAL A 1 154 ? 16.332 -7.241 -12.371 1.00 92.69 154 VAL A O 1
ATOM 1138 N N . ALA A 1 155 ? 16.961 -5.693 -13.875 1.00 85.69 155 ALA A N 1
ATOM 1139 C CA . ALA A 1 155 ? 16.345 -4.566 -13.176 1.00 85.69 155 ALA A CA 1
ATOM 1140 C C . ALA A 1 155 ? 14.819 -4.728 -13.042 1.00 85.69 155 ALA A C 1
ATOM 1142 O O . ALA A 1 155 ? 14.267 -4.467 -11.974 1.00 85.69 155 ALA A O 1
ATOM 1143 N N . LEU A 1 156 ? 14.146 -5.213 -14.093 1.00 89.75 156 LEU A N 1
ATOM 1144 C CA . LEU A 1 156 ? 12.719 -5.538 -14.059 1.00 89.75 156 LEU A CA 1
ATOM 1145 C C . LEU A 1 156 ? 12.424 -6.648 -13.045 1.00 89.75 156 LEU A C 1
ATOM 1147 O O . LEU A 1 156 ? 11.573 -6.457 -12.185 1.00 89.75 156 LEU A O 1
ATOM 1151 N N . ALA A 1 157 ? 13.158 -7.762 -13.089 1.00 90.81 157 ALA A N 1
ATOM 1152 C CA . ALA A 1 157 ? 12.973 -8.871 -12.152 1.00 90.81 157 ALA A CA 1
ATOM 1153 C C . ALA A 1 157 ? 13.208 -8.439 -10.691 1.00 90.81 157 ALA A C 1
ATOM 1155 O O . ALA A 1 157 ? 12.479 -8.850 -9.788 1.00 90.81 157 ALA A O 1
ATOM 1156 N N . GLN A 1 158 ? 14.191 -7.567 -10.447 1.00 89.25 158 GLN A N 1
ATOM 1157 C CA . GLN A 1 158 ? 14.433 -6.987 -9.127 1.00 89.25 158 GLN A CA 1
ATOM 1158 C C . GLN A 1 158 ? 13.272 -6.087 -8.679 1.00 89.25 158 GLN A C 1
ATOM 1160 O O . GLN A 1 158 ? 12.852 -6.168 -7.524 1.00 89.25 158 GLN A O 1
ATOM 1165 N N . ALA A 1 159 ? 12.737 -5.248 -9.569 1.00 86.38 159 ALA A N 1
ATOM 1166 C CA . ALA A 1 159 ? 11.578 -4.406 -9.273 1.00 86.38 159 ALA A CA 1
ATOM 1167 C C . ALA A 1 159 ? 10.317 -5.247 -9.003 1.00 86.38 159 ALA A C 1
ATOM 1169 O O . ALA A 1 159 ? 9.593 -4.988 -8.043 1.00 86.38 159 ALA A O 1
ATOM 1170 N N . GLU A 1 160 ? 10.082 -6.301 -9.785 1.00 89.81 160 GLU A N 1
ATOM 1171 C CA . GLU A 1 160 ? 8.993 -7.258 -9.563 1.00 89.81 160 GLU A CA 1
ATOM 1172 C C . GLU A 1 160 ? 9.130 -7.970 -8.211 1.00 89.81 160 GLU A C 1
ATOM 1174 O O . GLU A 1 160 ? 8.147 -8.086 -7.475 1.00 89.81 160 GLU A O 1
ATOM 1179 N N . ALA A 1 161 ? 10.347 -8.374 -7.832 1.00 92.50 161 ALA A N 1
ATOM 1180 C CA . ALA A 1 161 ? 10.619 -8.956 -6.519 1.00 92.50 161 ALA A CA 1
ATOM 1181 C C . ALA A 1 161 ? 10.344 -7.965 -5.373 1.00 92.50 161 ALA A C 1
ATOM 1183 O O . ALA A 1 161 ? 9.780 -8.353 -4.350 1.00 92.50 161 ALA A O 1
ATOM 1184 N N . GLN A 1 162 ? 10.670 -6.678 -5.545 1.00 86.62 162 GLN A N 1
ATOM 1185 C CA . GLN A 1 162 ? 10.328 -5.633 -4.570 1.00 86.62 162 GLN A CA 1
ATOM 1186 C C . GLN A 1 162 ? 8.811 -5.443 -4.446 1.00 86.62 162 GLN A C 1
ATOM 1188 O O . GLN A 1 162 ? 8.299 -5.330 -3.332 1.00 86.62 162 GLN A O 1
ATOM 1193 N N . VAL A 1 163 ? 8.075 -5.470 -5.563 1.00 90.12 163 VAL A N 1
ATOM 1194 C CA . VAL A 1 163 ? 6.603 -5.422 -5.556 1.00 90.12 163 VAL A CA 1
ATOM 1195 C C . VAL A 1 163 ? 6.020 -6.646 -4.848 1.00 90.12 163 VAL A C 1
ATOM 1197 O O . VAL A 1 163 ? 5.096 -6.503 -4.047 1.00 90.12 163 VAL A O 1
ATOM 1200 N N . ALA A 1 164 ? 6.556 -7.841 -5.100 1.00 90.50 164 ALA A N 1
ATOM 1201 C CA . ALA A 1 164 ? 6.128 -9.062 -4.422 1.00 90.50 164 ALA A CA 1
ATOM 1202 C C . ALA A 1 164 ? 6.383 -8.995 -2.905 1.00 90.50 164 ALA A C 1
ATOM 1204 O O . ALA A 1 164 ? 5.483 -9.299 -2.122 1.00 90.50 164 ALA A O 1
ATOM 1205 N N . ALA A 1 165 ? 7.558 -8.518 -2.483 1.00 91.19 165 ALA A N 1
ATOM 1206 C CA . ALA A 1 165 ? 7.884 -8.316 -1.071 1.00 91.19 165 ALA A CA 1
ATOM 1207 C C . ALA A 1 165 ? 6.960 -7.281 -0.402 1.00 91.19 165 ALA A C 1
ATOM 1209 O O . ALA A 1 165 ? 6.468 -7.508 0.704 1.00 91.19 165 ALA A O 1
ATOM 1210 N N . ALA A 1 166 ? 6.660 -6.172 -1.087 1.00 88.31 166 ALA A N 1
ATOM 1211 C CA . ALA A 1 166 ? 5.723 -5.164 -0.595 1.00 88.31 166 ALA A CA 1
ATOM 1212 C C . ALA A 1 166 ? 4.298 -5.724 -0.446 1.00 88.31 166 ALA A C 1
ATOM 1214 O O . ALA A 1 166 ? 3.634 -5.454 0.555 1.00 88.31 166 ALA A O 1
ATOM 1215 N N . ARG A 1 167 ? 3.839 -6.549 -1.398 1.00 91.56 167 ARG A N 1
ATOM 1216 C CA . ARG A 1 167 ? 2.543 -7.242 -1.308 1.00 91.56 167 ARG A CA 1
ATOM 1217 C C . ARG A 1 167 ? 2.487 -8.194 -0.114 1.00 91.56 167 ARG A C 1
ATOM 1219 O O . ARG A 1 167 ? 1.523 -8.128 0.639 1.00 91.56 167 ARG A O 1
ATOM 1226 N N . ALA A 1 168 ? 3.529 -8.995 0.104 1.00 94.38 168 ALA A N 1
ATOM 1227 C CA . ALA A 1 168 ? 3.612 -9.880 1.268 1.00 94.38 168 ALA A CA 1
ATOM 1228 C C . ALA A 1 168 ? 3.603 -9.097 2.595 1.00 94.38 168 ALA A C 1
ATOM 1230 O O . ALA A 1 168 ? 2.990 -9.516 3.576 1.00 94.38 168 ALA A O 1
ATOM 1231 N N . SER A 1 169 ? 4.230 -7.915 2.630 1.00 91.62 169 SER A N 1
ATOM 1232 C CA . SER A 1 169 ? 4.165 -7.037 3.801 1.00 91.62 169 SER A CA 1
ATOM 1233 C C . SER A 1 169 ? 2.753 -6.498 4.056 1.00 91.62 169 SER A C 1
ATOM 1235 O O . SER A 1 169 ? 2.360 -6.410 5.218 1.00 91.62 169 SER A O 1
ATOM 1237 N N . ILE A 1 170 ? 1.993 -6.148 3.010 1.00 93.75 170 ILE A N 1
ATOM 1238 C CA . ILE A 1 170 ? 0.584 -5.732 3.137 1.00 93.75 170 ILE A CA 1
ATOM 1239 C C . ILE A 1 170 ? -0.271 -6.887 3.658 1.00 93.75 170 ILE A C 1
ATOM 1241 O O . ILE A 1 170 ? -1.070 -6.672 4.560 1.00 93.75 170 ILE A O 1
ATOM 1245 N N . GLU A 1 171 ? -0.069 -8.101 3.147 1.00 95.19 171 GLU A N 1
ATOM 1246 C CA . GLU A 1 171 ? -0.793 -9.294 3.598 1.00 95.19 171 GLU A CA 1
ATOM 1247 C C . GLU A 1 171 ? -0.566 -9.574 5.094 1.00 95.19 171 GLU A C 1
ATOM 1249 O O . GLU A 1 171 ? -1.515 -9.838 5.828 1.00 95.19 171 GLU A O 1
ATOM 1254 N N . ASN A 1 172 ? 0.668 -9.413 5.586 1.00 95.31 172 ASN A N 1
ATOM 1255 C CA . ASN A 1 172 ? 0.962 -9.511 7.020 1.00 95.31 172 ASN A CA 1
ATOM 1256 C C . ASN A 1 172 ? 0.238 -8.424 7.844 1.00 95.31 172 ASN A C 1
ATOM 1258 O O . ASN A 1 172 ? -0.275 -8.704 8.927 1.00 95.31 172 ASN A O 1
ATOM 1262 N N . ILE A 1 173 ? 0.167 -7.186 7.341 1.00 95.50 173 ILE A N 1
ATOM 1263 C CA . ILE A 1 173 ? -0.578 -6.102 8.007 1.00 95.50 173 ILE A CA 1
ATOM 1264 C C . ILE A 1 173 ? -2.086 -6.387 7.994 1.00 95.50 173 ILE A C 1
ATOM 1266 O O . ILE A 1 173 ? -2.760 -6.111 8.985 1.00 95.50 173 ILE A O 1
ATOM 1270 N N . ASP A 1 174 ? -2.613 -6.958 6.911 1.00 95.81 174 ASP A N 1
ATOM 1271 C CA . ASP A 1 174 ? -4.022 -7.348 6.802 1.00 95.81 174 ASP A CA 1
ATOM 1272 C C . ASP A 1 174 ? -4.370 -8.451 7.814 1.00 95.81 174 ASP A C 1
ATOM 1274 O O . ASP A 1 174 ? -5.331 -8.303 8.567 1.00 95.81 174 ASP A O 1
ATOM 1278 N N . ALA A 1 175 ? -3.521 -9.472 7.962 1.00 97.31 175 ALA A N 1
ATOM 1279 C CA . ALA A 1 175 ? -3.691 -10.487 9.004 1.00 97.31 175 ALA A CA 1
ATOM 1280 C C . ALA A 1 175 ? -3.648 -9.891 10.429 1.00 97.31 175 ALA A C 1
ATOM 1282 O O . ALA A 1 175 ? -4.421 -10.287 11.303 1.00 97.31 175 ALA A O 1
ATOM 1283 N N . GLN A 1 176 ? -2.777 -8.906 10.679 1.00 96.12 176 GLN A N 1
ATOM 1284 C CA . GLN A 1 176 ? -2.739 -8.192 11.963 1.00 96.12 176 GLN A CA 1
ATOM 1285 C C . GLN A 1 176 ? -3.996 -7.342 12.195 1.00 96.12 176 GLN A C 1
ATOM 1287 O O . GLN A 1 176 ? -4.474 -7.260 13.328 1.00 96.12 176 GLN A O 1
ATOM 1292 N N . LEU A 1 177 ? -4.548 -6.725 11.145 1.00 97.06 177 LEU A N 1
ATOM 1293 C CA . LEU A 1 177 ? -5.809 -5.986 11.215 1.00 97.06 177 LEU A CA 1
ATOM 1294 C C . LEU A 1 177 ? -6.979 -6.902 11.574 1.00 97.06 177 LEU A C 1
ATOM 1296 O O . LEU A 1 177 ? -7.794 -6.511 12.409 1.00 97.06 177 LEU A O 1
ATOM 1300 N N . ASP A 1 178 ? -7.037 -8.111 11.016 1.00 96.75 178 ASP A N 1
ATOM 1301 C CA . ASP A 1 178 ? -8.086 -9.087 11.332 1.00 96.75 178 ASP A CA 1
ATOM 1302 C C . ASP A 1 178 ? -8.046 -9.499 12.811 1.00 96.75 178 ASP A C 1
ATOM 1304 O O . ASP A 1 178 ? -9.068 -9.464 13.505 1.00 96.75 178 ASP A O 1
ATOM 1308 N N . VAL A 1 179 ? -6.851 -9.799 13.337 1.00 96.88 179 VAL A N 1
ATOM 1309 C CA . VAL A 1 179 ? -6.653 -10.089 14.770 1.00 96.88 179 VAL A CA 1
ATOM 1310 C C . VAL A 1 179 ? -7.047 -8.886 15.632 1.00 96.88 179 VAL A C 1
ATOM 1312 O O . VAL A 1 179 ? -7.757 -9.031 16.631 1.00 96.88 179 VAL A O 1
ATOM 1315 N N . GLN A 1 180 ? -6.640 -7.677 15.239 1.00 97.06 180 GLN A N 1
ATOM 1316 C CA . GLN A 1 180 ? -6.967 -6.459 15.977 1.00 97.06 180 GLN A CA 1
ATOM 1317 C C . GLN A 1 180 ? -8.475 -6.158 15.960 1.00 97.06 180 GLN A C 1
ATOM 1319 O O . GLN A 1 180 ? -9.015 -5.662 16.953 1.00 97.06 180 GLN A O 1
ATOM 1324 N N . GLN A 1 181 ? -9.171 -6.481 14.869 1.00 96.12 181 GLN A N 1
ATOM 1325 C CA . GLN A 1 181 ? -10.617 -6.322 14.753 1.00 96.12 181 GLN A CA 1
ATOM 1326 C C . GLN A 1 181 ? -11.363 -7.297 15.674 1.00 96.12 181 GLN A C 1
ATOM 1328 O O . GLN A 1 181 ? -12.323 -6.895 16.337 1.00 96.12 181 GLN A O 1
ATOM 1333 N N . ALA A 1 182 ? -10.892 -8.543 15.787 1.00 97.69 182 ALA A N 1
ATOM 1334 C CA . ALA A 1 182 ? -11.413 -9.497 16.766 1.00 97.69 182 ALA A CA 1
ATOM 1335 C C . ALA A 1 182 ? -11.204 -9.000 18.211 1.00 97.69 182 ALA A C 1
ATOM 1337 O O . ALA A 1 182 ? -12.117 -9.087 19.035 1.00 97.69 182 ALA A O 1
ATOM 1338 N N . GLN A 1 183 ? -10.052 -8.386 18.507 1.00 96.75 183 GLN A N 1
ATOM 1339 C CA . GLN A 1 183 ? -9.799 -7.769 19.814 1.00 96.75 183 GLN A CA 1
ATOM 1340 C C . GLN A 1 183 ? -10.742 -6.587 20.099 1.00 96.75 183 GLN A C 1
ATOM 1342 O O . GLN A 1 183 ? -11.192 -6.421 21.232 1.00 96.75 183 GLN A O 1
ATOM 1347 N N . ILE A 1 184 ? -11.078 -5.773 19.091 1.00 98.19 184 ILE A N 1
ATOM 1348 C CA . ILE A 1 184 ? -12.076 -4.699 19.234 1.00 98.19 184 ILE A CA 1
ATOM 1349 C C . ILE A 1 184 ? -13.447 -5.282 19.572 1.00 98.19 184 ILE A C 1
ATOM 1351 O O . ILE A 1 184 ? -14.110 -4.759 20.464 1.00 98.19 184 ILE A O 1
ATOM 1355 N N . ALA A 1 185 ? -13.861 -6.363 18.908 1.00 97.88 185 ALA A N 1
ATOM 1356 C CA . ALA A 1 185 ? -15.128 -7.024 19.214 1.00 97.88 185 ALA A CA 1
ATOM 1357 C C . ALA A 1 185 ? -15.163 -7.553 20.661 1.00 97.88 185 ALA A C 1
ATOM 1359 O O . ALA A 1 185 ? -16.159 -7.362 21.357 1.00 97.88 185 ALA A O 1
ATOM 1360 N N . ALA A 1 186 ? -14.062 -8.135 21.150 1.00 97.94 186 ALA A N 1
ATOM 1361 C CA . ALA A 1 186 ? -13.939 -8.560 22.547 1.00 97.94 186 ALA A CA 1
ATOM 1362 C C . ALA A 1 186 ? -14.013 -7.373 23.529 1.00 97.94 186 ALA A C 1
ATOM 1364 O O . ALA A 1 186 ? -14.737 -7.428 24.523 1.00 97.94 186 ALA A O 1
ATOM 1365 N N . ASN A 1 187 ? -13.321 -6.270 23.229 1.00 98.06 187 ASN A N 1
ATOM 1366 C CA . ASN A 1 187 ? -13.367 -5.057 24.051 1.00 98.06 187 ASN A CA 1
ATOM 1367 C C . ASN A 1 187 ? -14.758 -4.405 24.036 1.00 98.06 187 ASN A C 1
ATOM 1369 O O . ASN A 1 187 ? -15.185 -3.860 25.050 1.00 98.06 187 ASN A O 1
ATOM 1373 N N . GLN A 1 188 ? -15.476 -4.475 22.913 1.00 98.06 188 GLN A N 1
ATOM 1374 C CA . GLN A 1 188 ? -16.855 -4.003 22.820 1.00 98.06 188 GLN A CA 1
ATOM 1375 C C . GLN A 1 188 ? -17.771 -4.828 23.728 1.00 98.06 188 GLN A C 1
ATOM 1377 O O . GLN A 1 188 ? -18.494 -4.251 24.532 1.00 98.06 188 GLN A O 1
ATOM 1382 N N . ALA A 1 189 ? -17.663 -6.159 23.695 1.00 98.44 189 ALA A N 1
ATOM 1383 C CA . ALA A 1 189 ? -18.418 -7.022 24.602 1.00 98.44 189 ALA A CA 1
ATOM 1384 C C . ALA A 1 189 ? -18.116 -6.718 26.085 1.00 98.44 189 ALA A C 1
ATOM 1386 O O . ALA A 1 189 ? -19.013 -6.769 26.927 1.00 98.44 189 ALA A O 1
ATOM 1387 N N . GLN A 1 190 ? -16.873 -6.343 26.412 1.00 97.69 190 GLN A N 1
ATOM 1388 C CA . GLN A 1 190 ? -16.501 -5.907 27.761 1.00 97.69 190 GLN A CA 1
ATOM 1389 C C . GLN A 1 190 ? -17.169 -4.581 28.159 1.00 97.69 190 GLN A C 1
ATOM 1391 O O . GLN A 1 190 ? -17.588 -4.433 29.309 1.00 97.69 190 GLN A O 1
ATOM 1396 N N . VAL A 1 191 ? -17.285 -3.626 27.228 1.00 98.56 191 VAL A N 1
ATOM 1397 C CA . VAL A 1 191 ? -18.028 -2.372 27.442 1.00 98.56 191 VAL A CA 1
ATOM 1398 C C . VAL A 1 191 ? -19.504 -2.667 27.685 1.00 98.56 191 VAL A C 1
ATOM 1400 O O . VAL A 1 191 ? -20.053 -2.165 28.665 1.00 98.56 191 VAL A O 1
ATOM 1403 N N . ASP A 1 192 ? -20.110 -3.523 26.864 1.00 98.25 192 ASP A N 1
ATOM 1404 C CA . ASP A 1 192 ? -21.522 -3.895 26.985 1.00 98.25 192 ASP A CA 1
ATOM 1405 C C . ASP A 1 192 ? -21.797 -4.582 28.340 1.00 98.25 192 ASP A C 1
ATOM 1407 O O . ASP A 1 192 ? -22.785 -4.282 29.016 1.00 98.25 192 ASP A O 1
ATOM 1411 N N . GLN A 1 193 ? -20.881 -5.445 28.802 1.00 98.19 193 GLN A N 1
ATOM 1412 C CA . GLN A 1 193 ? -20.945 -6.059 30.133 1.00 98.19 193 GLN A CA 1
ATOM 1413 C C . GLN A 1 193 ? -20.884 -5.010 31.256 1.00 98.19 193 GLN A C 1
ATOM 1415 O O . GLN A 1 193 ? -21.684 -5.059 32.195 1.00 98.19 193 GLN A O 1
ATOM 1420 N N . SER A 1 194 ? -19.940 -4.067 31.184 1.00 98.31 194 SER A N 1
ATOM 1421 C CA . SER A 1 194 ? -19.805 -2.998 32.182 1.00 98.31 194 SER A CA 1
ATOM 1422 C C . SER A 1 194 ? -20.998 -2.042 32.173 1.00 98.31 194 SER A C 1
ATOM 1424 O O . SER A 1 194 ? -21.395 -1.549 33.227 1.00 98.31 194 SER A O 1
ATOM 1426 N N . GLU A 1 195 ? -21.596 -1.797 31.010 1.00 98.06 195 GLU A N 1
ATOM 1427 C CA . GLU A 1 195 ? -22.796 -0.977 30.873 1.00 98.06 195 GLU A CA 1
ATOM 1428 C C . GLU A 1 195 ? -24.009 -1.657 31.515 1.00 98.06 195 GLU A C 1
ATOM 1430 O O . GLU A 1 195 ? -24.704 -1.032 32.316 1.00 98.06 195 GLU A O 1
ATOM 1435 N N . ALA A 1 196 ? -24.205 -2.957 31.278 1.00 98.44 196 ALA A N 1
ATOM 1436 C CA . ALA A 1 196 ? -25.253 -3.728 31.947 1.00 98.44 196 ALA A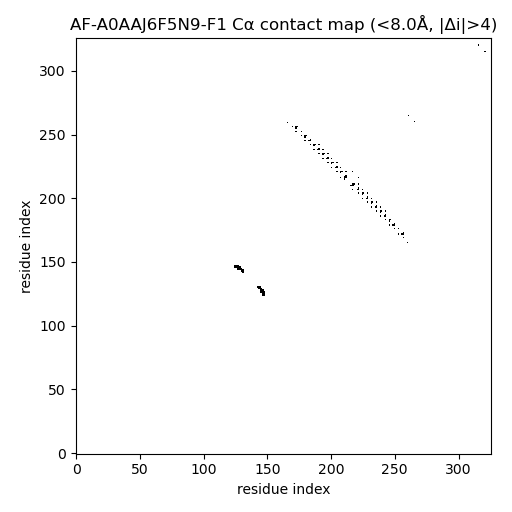 CA 1
ATOM 1437 C C . ALA A 1 196 ? -25.086 -3.729 33.481 1.00 98.44 196 ALA A C 1
ATOM 1439 O O . ALA A 1 196 ? -26.058 -3.533 34.217 1.00 98.44 196 ALA A O 1
ATOM 1440 N N . ALA A 1 197 ? -23.851 -3.889 33.975 1.00 97.44 197 ALA A N 1
ATOM 1441 C CA . ALA A 1 197 ? -23.545 -3.818 35.406 1.00 97.44 197 ALA A CA 1
ATOM 1442 C C . ALA A 1 197 ? -23.806 -2.420 35.995 1.00 97.44 197 ALA A C 1
ATOM 1444 O O . ALA A 1 197 ? -24.341 -2.305 37.103 1.00 97.44 197 ALA A O 1
ATOM 1445 N N . LEU A 1 198 ? -23.482 -1.357 35.250 1.00 98.31 198 LEU A N 1
ATOM 1446 C CA . LEU A 1 198 ? -23.766 0.021 35.646 1.00 98.31 198 LEU A CA 1
ATOM 1447 C C . LEU A 1 198 ? -25.271 0.279 35.738 1.00 98.31 198 LEU A C 1
ATOM 1449 O O . LEU A 1 198 ? -25.716 0.845 36.733 1.00 98.31 198 LEU A O 1
ATOM 1453 N N . VAL A 1 199 ? -26.058 -0.157 34.751 1.00 98.19 199 VAL A N 1
ATOM 1454 C CA . VAL A 1 199 ? -27.522 0.003 34.767 1.00 98.19 199 VAL A CA 1
ATOM 1455 C C . VAL A 1 199 ? -28.126 -0.686 35.990 1.00 98.19 199 VAL A C 1
ATOM 1457 O O . VAL A 1 199 ? -28.956 -0.101 36.686 1.00 98.19 199 VAL A O 1
ATOM 1460 N N . PHE A 1 200 ? -27.675 -1.901 36.307 1.00 97.62 200 PHE A N 1
ATOM 1461 C CA . PHE A 1 200 ? -28.113 -2.598 37.516 1.00 97.62 200 PHE A CA 1
ATOM 1462 C C . PHE A 1 200 ? -27.745 -1.828 38.795 1.00 97.62 200 PHE A C 1
ATOM 1464 O O . PHE A 1 200 ? -28.597 -1.627 39.663 1.00 97.62 200 PHE A O 1
ATOM 1471 N N . ALA A 1 201 ? -26.503 -1.345 38.903 1.00 98.00 201 ALA A N 1
ATOM 1472 C CA . ALA A 1 201 ? -26.051 -0.560 40.053 1.00 98.00 201 ALA A CA 1
ATOM 1473 C C . ALA A 1 201 ? -26.809 0.772 40.191 1.00 98.00 201 ALA A C 1
ATOM 1475 O O . ALA A 1 201 ? -27.141 1.171 41.306 1.00 98.00 201 ALA A O 1
ATOM 1476 N N . GLN A 1 202 ? -27.147 1.424 39.075 1.00 97.62 202 GLN A N 1
ATOM 1477 C CA . GLN A 1 202 ? -27.985 2.625 39.041 1.00 97.62 202 GLN A CA 1
ATOM 1478 C C . GLN A 1 202 ? -29.381 2.349 39.589 1.00 97.62 202 GLN A C 1
ATOM 1480 O O . GLN A 1 202 ? -29.827 3.037 40.503 1.00 97.62 202 GLN A O 1
ATOM 1485 N N . GLN A 1 203 ? -30.046 1.303 39.096 1.00 97.88 203 GLN A N 1
ATOM 1486 C CA . GLN A 1 203 ? -31.377 0.923 39.575 1.00 97.88 203 GLN A CA 1
ATOM 1487 C C . GLN A 1 203 ? -31.377 0.599 41.074 1.00 97.88 203 GLN A C 1
ATOM 1489 O O . GLN A 1 203 ? -32.309 0.977 41.785 1.00 97.88 203 GLN A O 1
ATOM 1494 N N . GLN A 1 204 ? -30.333 -0.076 41.565 1.00 96.38 204 GLN A N 1
ATOM 1495 C CA . GLN A 1 204 ? -30.167 -0.357 42.991 1.00 96.38 204 GLN A CA 1
ATOM 1496 C C . GLN A 1 204 ? -29.960 0.929 43.795 1.00 96.38 204 GLN A C 1
ATOM 1498 O O . GLN A 1 204 ? -30.712 1.172 44.737 1.00 96.38 204 GLN A O 1
ATOM 1503 N N . ALA A 1 205 ? -29.012 1.783 43.406 1.00 97.50 205 ALA A N 1
ATOM 1504 C CA . ALA A 1 205 ? -28.749 3.042 44.101 1.00 97.50 205 ALA A CA 1
ATOM 1505 C C . ALA A 1 205 ? -30.009 3.917 44.180 1.00 97.50 205 ALA A C 1
ATOM 1507 O O . ALA A 1 205 ? -30.386 4.336 45.271 1.00 97.50 205 ALA A O 1
ATOM 1508 N N . THR A 1 206 ? -30.731 4.097 43.067 1.00 96.94 206 THR A N 1
ATOM 1509 C CA . THR A 1 206 ? -31.989 4.860 43.045 1.00 96.94 206 THR A CA 1
ATOM 1510 C C . THR A 1 206 ? -33.052 4.245 43.958 1.00 96.94 206 THR A C 1
ATOM 1512 O O . THR A 1 206 ? -33.729 4.967 44.691 1.00 96.94 206 THR A O 1
ATOM 1515 N N . ARG A 1 207 ? -33.192 2.912 43.965 1.00 96.88 207 ARG A N 1
ATOM 1516 C CA . ARG A 1 207 ? -34.150 2.210 44.833 1.00 96.88 207 ARG A CA 1
ATOM 1517 C C . ARG A 1 207 ? -33.851 2.440 46.314 1.00 96.88 207 ARG A C 1
ATOM 1519 O O . ARG A 1 207 ? -34.770 2.746 47.072 1.00 96.88 207 ARG A O 1
ATOM 1526 N N . TYR A 1 208 ? -32.595 2.290 46.731 1.00 95.19 208 TYR A N 1
ATOM 1527 C CA . TYR A 1 208 ? -32.210 2.441 48.137 1.00 95.19 208 TYR A CA 1
ATOM 1528 C C . TYR A 1 208 ? -32.191 3.902 48.594 1.00 95.19 208 TYR A C 1
ATOM 1530 O O . TYR A 1 208 ? -32.613 4.169 49.716 1.00 95.19 208 TYR A O 1
ATOM 1538 N N . GLN A 1 209 ? -31.835 4.844 47.716 1.00 95.38 209 GLN A N 1
ATOM 1539 C CA . GLN A 1 209 ? -31.996 6.280 47.972 1.00 95.38 209 GLN A CA 1
ATOM 1540 C C . GLN A 1 209 ? -33.470 6.648 48.194 1.00 95.38 209 GLN A C 1
ATOM 1542 O O . GLN A 1 209 ? -33.797 7.399 49.109 1.00 95.38 209 GLN A O 1
ATOM 1547 N N . HIS A 1 210 ? -34.390 6.081 47.409 1.00 95.56 210 HIS A N 1
ATOM 1548 C CA . HIS A 1 210 ? -35.823 6.306 47.606 1.00 95.56 210 HIS A CA 1
ATOM 1549 C C . HIS A 1 210 ? -36.348 5.669 48.910 1.00 95.56 210 HIS A C 1
ATOM 1551 O O . HIS A 1 210 ? -37.163 6.264 49.617 1.00 95.56 210 HIS A O 1
ATOM 1557 N N . LEU A 1 211 ? -35.879 4.467 49.267 1.00 94.94 211 LEU A N 1
ATOM 1558 C CA . LEU A 1 211 ? -36.222 3.807 50.540 1.00 94.94 211 LEU A CA 1
ATOM 1559 C C . LEU A 1 211 ? -35.718 4.594 51.759 1.00 94.94 211 LEU A C 1
ATOM 1561 O O . LEU A 1 211 ? -36.424 4.679 52.762 1.00 94.94 211 LEU A O 1
ATOM 1565 N N . GLU A 1 212 ? -34.531 5.194 51.666 1.00 93.81 212 GLU A N 1
ATOM 1566 C CA . GLU A 1 212 ? -33.992 6.108 52.678 1.00 93.81 212 GLU A CA 1
ATOM 1567 C C . GLU A 1 212 ? -34.878 7.356 52.824 1.00 93.81 212 GLU A C 1
ATOM 1569 O O . GLU A 1 212 ? -35.331 7.657 53.927 1.00 93.81 212 GLU A O 1
ATOM 1574 N N . GLN A 1 213 ? -35.209 8.029 51.714 1.00 92.56 213 GLN A N 1
ATOM 1575 C CA . GLN A 1 213 ? -36.049 9.239 51.713 1.00 92.56 213 GLN A CA 1
ATOM 1576 C C . GLN A 1 213 ? -37.463 8.997 52.257 1.00 92.56 213 GLN A C 1
ATOM 1578 O O . GLN A 1 213 ? -38.066 9.889 52.850 1.00 92.56 213 GLN A O 1
ATOM 1583 N N . THR A 1 214 ? -37.999 7.790 52.066 1.00 94.19 214 THR A N 1
ATOM 1584 C CA . THR A 1 214 ? -39.321 7.391 52.575 1.00 94.19 214 THR A CA 1
ATOM 1585 C C . THR A 1 214 ? -39.290 6.863 54.015 1.00 94.19 214 THR A C 1
ATOM 1587 O O . THR A 1 214 ? -40.351 6.603 54.579 1.00 94.19 214 THR A O 1
ATOM 1590 N N . GLY A 1 215 ? -38.105 6.731 54.628 1.00 91.25 215 GLY A N 1
ATOM 1591 C CA . GLY A 1 215 ? -37.919 6.293 56.017 1.00 91.25 215 GLY A CA 1
ATOM 1592 C C . GLY A 1 215 ? -37.919 4.774 56.238 1.00 91.25 215 GLY A C 1
ATOM 1593 O O . GLY A 1 215 ? -37.844 4.330 57.381 1.00 91.25 215 GLY A O 1
ATOM 1594 N N . TYR A 1 216 ? -37.980 3.968 55.171 1.00 90.00 216 TYR A N 1
ATOM 1595 C CA . TYR A 1 216 ? -37.998 2.496 55.231 1.00 90.00 216 TYR A CA 1
ATOM 1596 C C . TYR A 1 216 ? -36.616 1.853 54.985 1.00 90.00 216 TYR A C 1
ATOM 1598 O O . TYR A 1 216 ? -36.500 0.626 54.975 1.00 90.00 216 TYR A O 1
ATOM 1606 N N . GLY A 1 217 ? -35.566 2.656 54.774 1.00 90.94 217 GLY A N 1
ATOM 1607 C CA . GLY A 1 217 ? -34.186 2.219 54.531 1.00 90.94 217 GLY A CA 1
ATOM 1608 C C . GLY A 1 217 ? -33.164 2.837 55.493 1.00 90.94 217 GLY A C 1
ATOM 1609 O O . GLY A 1 217 ? -33.461 3.792 56.204 1.00 90.94 217 GLY A O 1
ATOM 1610 N N . THR A 1 218 ? -31.942 2.293 55.512 1.00 94.50 218 THR A N 1
ATOM 1611 C CA . THR A 1 218 ? -30.818 2.822 56.307 1.00 94.50 218 THR A CA 1
ATOM 1612 C C . THR A 1 218 ? -29.876 3.670 55.447 1.00 94.50 218 THR A C 1
ATOM 1614 O O . THR A 1 218 ? -29.617 3.333 54.289 1.00 94.50 218 THR A O 1
ATOM 1617 N N . VAL A 1 219 ? -29.296 4.725 56.034 1.00 93.31 219 VAL A N 1
ATOM 1618 C CA . VAL A 1 219 ? -28.279 5.576 55.377 1.00 93.31 219 VAL A CA 1
ATOM 1619 C C . VAL A 1 219 ? -27.056 4.750 54.962 1.00 93.31 219 VAL A C 1
ATOM 1621 O O . VAL A 1 219 ? -26.581 4.865 53.838 1.00 93.31 219 VAL A O 1
ATOM 1624 N N . GLN A 1 220 ? -26.620 3.817 55.818 1.00 95.50 220 GLN A N 1
ATOM 1625 C CA . GLN A 1 220 ? -25.503 2.910 55.533 1.00 95.50 220 GLN A CA 1
ATOM 1626 C C . GLN A 1 220 ? -25.695 2.123 54.224 1.00 95.50 220 GLN A C 1
ATOM 1628 O O . GLN A 1 220 ? -24.758 1.993 53.437 1.00 95.50 220 GLN A O 1
ATOM 1633 N N . ASN A 1 221 ? -26.906 1.614 53.963 1.00 93.75 221 ASN A N 1
ATOM 1634 C CA . ASN A 1 221 ? -27.187 0.886 52.725 1.00 93.75 221 ASN A CA 1
ATOM 1635 C C . ASN A 1 221 ? -27.156 1.828 51.512 1.00 93.75 221 ASN A C 1
ATOM 1637 O O . ASN A 1 221 ? -26.590 1.478 50.478 1.00 93.75 221 ASN A O 1
ATOM 1641 N N . SER A 1 222 ? -27.732 3.026 51.639 1.00 94.75 222 SER A N 1
ATOM 1642 C CA . SER A 1 222 ? -27.733 4.048 50.583 1.00 94.75 222 SER A CA 1
ATOM 1643 C C . SER A 1 222 ? -26.310 4.453 50.170 1.00 94.75 222 SER A C 1
ATOM 1645 O O . SER A 1 222 ? -25.969 4.440 48.980 1.00 94.75 222 SER A O 1
ATOM 1647 N N . GLU A 1 223 ? -25.434 4.707 51.146 1.00 94.94 223 GLU A N 1
ATOM 1648 C CA . GLU A 1 223 ? -24.021 5.039 50.921 1.00 94.94 223 GLU A CA 1
ATOM 1649 C C . GLU A 1 223 ? -23.245 3.883 50.271 1.00 94.94 223 GLU A C 1
ATOM 1651 O O . GLU A 1 223 ? -22.442 4.104 49.356 1.00 94.94 223 GLU A O 1
ATOM 1656 N N . GLN A 1 224 ? -23.517 2.639 50.684 1.00 96.50 224 GLN A N 1
ATOM 1657 C CA . GLN A 1 224 ? -22.890 1.448 50.106 1.00 96.50 224 GLN A CA 1
ATOM 1658 C C . GLN A 1 224 ? -23.235 1.289 48.617 1.00 96.50 224 GLN A C 1
ATOM 1660 O O . GLN A 1 224 ? -22.333 1.098 47.796 1.00 96.50 224 GLN A O 1
ATOM 1665 N N . TYR A 1 225 ? -24.514 1.402 48.239 1.00 96.69 225 TYR A N 1
ATOM 1666 C CA . TYR A 1 225 ? -24.926 1.277 46.834 1.00 96.69 225 TYR A CA 1
ATOM 1667 C C . TYR A 1 225 ? -24.507 2.481 45.985 1.00 96.69 225 TYR A C 1
ATOM 1669 O O . TYR A 1 225 ? -24.162 2.308 44.816 1.00 96.69 225 TYR A O 1
ATOM 1677 N N . THR A 1 226 ? -24.455 3.682 46.566 1.00 96.62 226 THR A N 1
ATOM 1678 C CA . THR A 1 226 ? -23.900 4.867 45.891 1.00 96.62 226 THR A CA 1
ATOM 1679 C C . THR A 1 226 ? -22.410 4.675 45.589 1.00 96.62 226 THR A C 1
ATOM 1681 O O . THR A 1 226 ? -21.956 4.927 44.472 1.00 96.62 226 THR A O 1
ATOM 1684 N N . SER A 1 227 ? -21.648 4.136 46.545 1.00 97.50 227 SER A N 1
ATOM 1685 C CA . SER A 1 227 ? -20.236 3.787 46.338 1.00 97.50 227 SER A CA 1
ATOM 1686 C C . SER A 1 227 ? -20.071 2.710 45.262 1.00 97.50 227 SER A C 1
ATOM 1688 O O . SER A 1 227 ? -19.197 2.820 44.401 1.00 97.50 227 SER A O 1
ATOM 1690 N N . GLN A 1 228 ? -20.945 1.698 45.256 1.00 96.81 228 GLN A N 1
ATOM 1691 C CA . GLN A 1 228 ? -20.943 0.646 44.240 1.00 96.81 228 GLN A CA 1
ATOM 1692 C C . GLN A 1 228 ? -21.258 1.191 42.837 1.00 96.81 228 GLN A C 1
ATOM 1694 O O . GLN A 1 228 ? -20.615 0.784 41.869 1.00 96.81 228 GLN A O 1
ATOM 1699 N N . LEU A 1 229 ? -22.186 2.145 42.713 1.00 98.12 229 LEU A N 1
ATOM 1700 C CA . LEU A 1 229 ? -22.475 2.839 41.455 1.00 98.12 229 LEU A CA 1
ATOM 1701 C C . LEU A 1 229 ? -21.235 3.563 40.923 1.00 98.12 229 LEU A C 1
ATOM 1703 O O . LEU A 1 229 ? -20.876 3.372 39.760 1.00 98.12 229 LEU A O 1
ATOM 1707 N N . HIS A 1 230 ? -20.544 4.340 41.765 1.00 97.44 230 HIS A N 1
ATOM 1708 C CA . HIS A 1 230 ? -19.317 5.037 41.362 1.00 97.44 230 HIS A CA 1
ATOM 1709 C C . HIS A 1 230 ? -18.209 4.065 40.917 1.00 97.44 230 HIS A C 1
ATOM 1711 O O . HIS A 1 230 ? -17.483 4.346 39.957 1.00 97.44 230 HIS A O 1
ATOM 1717 N N . GLN A 1 231 ? -18.104 2.895 41.559 1.00 97.88 231 GLN A N 1
ATOM 1718 C CA . GLN A 1 231 ? -17.183 1.835 41.136 1.00 97.88 231 GLN A CA 1
ATOM 1719 C C . GLN A 1 231 ? -17.532 1.298 39.739 1.00 97.88 231 GLN A C 1
ATOM 1721 O O . GLN A 1 231 ? -16.648 1.226 38.884 1.00 97.88 231 GLN A O 1
ATOM 1726 N N . GLN A 1 232 ? -18.806 0.981 39.467 1.00 98.06 232 GLN A N 1
ATOM 1727 C CA . GLN A 1 232 ? -19.229 0.493 38.142 1.00 98.06 232 GLN A CA 1
ATOM 1728 C C . GLN A 1 232 ? -19.079 1.560 37.053 1.00 98.06 232 GLN A C 1
ATOM 1730 O O . GLN A 1 232 ? -18.682 1.256 35.929 1.00 98.06 232 GLN A O 1
ATOM 1735 N N . GLN A 1 233 ? -19.327 2.828 37.385 1.00 97.88 233 GLN A N 1
ATOM 1736 C CA . GLN A 1 233 ? -19.111 3.939 36.461 1.00 97.88 233 GLN A CA 1
ATOM 1737 C C . GLN A 1 233 ? -17.631 4.063 36.077 1.00 97.88 233 GLN A C 1
ATOM 1739 O O . GLN A 1 233 ? -17.306 4.218 34.899 1.00 97.88 233 GLN A O 1
ATOM 1744 N N . SER A 1 234 ? -16.730 3.933 37.054 1.00 98.38 234 SER A N 1
ATOM 1745 C CA . SER A 1 234 ? -15.281 3.935 36.815 1.00 98.38 234 SER A CA 1
ATOM 1746 C C . SER A 1 234 ? -14.843 2.733 35.971 1.00 98.38 234 SER A C 1
ATOM 1748 O O . SER A 1 234 ? -14.030 2.884 35.058 1.00 98.38 234 SER A O 1
ATOM 1750 N N . ALA A 1 235 ? -15.428 1.556 36.215 1.00 97.00 235 ALA A N 1
ATOM 1751 C CA . ALA A 1 235 ? -15.178 0.356 35.419 1.00 97.00 235 ALA A CA 1
ATOM 1752 C C . ALA A 1 235 ? -15.602 0.539 33.950 1.00 97.00 235 ALA A C 1
ATOM 1754 O O . ALA A 1 235 ? -14.827 0.221 33.048 1.00 97.00 235 ALA A O 1
ATOM 1755 N N . LEU A 1 236 ? -16.776 1.132 33.693 1.00 98.25 236 LEU A N 1
ATOM 1756 C CA . LEU A 1 236 ? -17.231 1.439 32.332 1.00 98.25 236 LEU A CA 1
ATOM 1757 C C . LEU A 1 236 ? -16.300 2.430 31.621 1.00 98.25 236 LEU A C 1
ATOM 1759 O O . LEU A 1 236 ? -15.983 2.244 30.446 1.00 98.25 236 LEU A O 1
ATOM 1763 N N . LEU A 1 237 ? -15.852 3.481 32.315 1.00 98.12 237 LEU A N 1
ATOM 1764 C CA . LEU A 1 237 ? -14.904 4.446 31.750 1.00 98.12 237 LEU A CA 1
ATOM 1765 C C . LEU A 1 237 ? -13.574 3.776 31.380 1.00 98.12 237 LEU A C 1
ATOM 1767 O O . LEU A 1 237 ? -13.050 4.029 30.295 1.00 98.12 237 LEU A O 1
ATOM 1771 N N . SER A 1 238 ? -13.067 2.883 32.233 1.00 98.12 238 SER A N 1
ATOM 1772 C CA . SER A 1 238 ? -11.867 2.091 31.943 1.00 98.12 238 SER A CA 1
ATOM 1773 C C . SER A 1 238 ? -12.062 1.180 30.724 1.00 98.12 238 SER A C 1
ATOM 1775 O O . SER A 1 238 ? -11.224 1.187 29.821 1.00 98.12 238 SER A O 1
ATOM 1777 N N . ALA A 1 239 ? -13.195 0.474 30.628 1.00 98.12 239 ALA A N 1
ATOM 1778 C CA . ALA A 1 239 ? -13.512 -0.372 29.476 1.00 98.12 239 ALA A CA 1
ATOM 1779 C C . ALA A 1 239 ? -13.588 0.439 28.167 1.00 98.12 239 ALA A C 1
ATOM 1781 O O . ALA A 1 239 ? -12.994 0.054 27.156 1.00 98.12 239 ALA A O 1
ATOM 1782 N N . LYS A 1 240 ? -14.244 1.609 28.192 1.00 98.25 240 LYS A N 1
ATOM 1783 C CA . LYS A 1 240 ? -14.321 2.524 27.039 1.00 98.25 240 LYS A CA 1
ATOM 1784 C C . LYS A 1 240 ? -12.948 3.064 26.630 1.00 98.25 240 LYS A C 1
ATOM 1786 O O . LYS A 1 240 ? -12.679 3.179 25.435 1.00 98.25 240 LYS A O 1
ATOM 1791 N N . ALA A 1 241 ? -12.070 3.367 27.588 1.00 98.44 241 ALA A N 1
ATOM 1792 C CA . ALA A 1 241 ? -10.703 3.802 27.299 1.00 98.44 241 ALA A CA 1
ATOM 1793 C C . ALA A 1 241 ? -9.890 2.702 26.593 1.00 98.44 241 ALA A C 1
ATOM 1795 O O . ALA A 1 241 ? -9.221 2.977 25.595 1.00 98.44 241 ALA A O 1
ATOM 1796 N N . THR A 1 242 ? -10.011 1.450 27.043 1.00 97.31 242 THR A N 1
ATOM 1797 C CA . THR A 1 242 ? -9.367 0.287 26.405 1.00 97.31 242 THR A CA 1
ATOM 1798 C C . THR A 1 242 ? -9.896 0.039 24.990 1.00 97.31 242 THR A C 1
ATOM 1800 O O . THR A 1 242 ? -9.115 -0.241 24.076 1.00 97.31 242 THR A O 1
ATOM 1803 N N . LEU A 1 243 ? -11.206 0.199 24.766 1.00 98.00 243 LEU A N 1
ATOM 1804 C CA . LEU A 1 243 ? -11.795 0.139 23.426 1.00 98.00 243 LEU A CA 1
ATOM 1805 C C . LEU A 1 243 ? -11.231 1.239 22.513 1.00 98.00 243 LEU A C 1
ATOM 1807 O O . LEU A 1 243 ? -10.843 0.950 21.381 1.00 98.00 243 LEU A O 1
ATOM 1811 N N . ASN A 1 244 ? -11.142 2.480 23.004 1.00 97.19 244 ASN A N 1
ATOM 1812 C CA . ASN A 1 244 ? -10.586 3.589 22.227 1.00 97.19 244 ASN A CA 1
ATOM 1813 C C . ASN A 1 244 ? -9.122 3.329 21.845 1.00 97.19 244 ASN A C 1
ATOM 1815 O O . ASN A 1 244 ? -8.755 3.501 20.686 1.00 97.19 244 ASN A O 1
ATOM 1819 N N . LEU A 1 245 ? -8.304 2.841 22.784 1.00 97.31 245 LEU A N 1
ATOM 1820 C CA . LEU A 1 245 ? -6.914 2.468 22.516 1.00 97.31 245 LEU A CA 1
ATOM 1821 C C . LEU A 1 245 ? -6.811 1.417 21.401 1.00 97.31 245 LEU A C 1
ATOM 1823 O O . LEU A 1 245 ? -6.024 1.579 20.468 1.00 97.31 245 LEU A O 1
ATOM 1827 N N . ALA A 1 246 ? -7.646 0.376 21.452 1.00 96.19 246 ALA A N 1
ATOM 1828 C CA . ALA A 1 246 ? -7.687 -0.648 20.410 1.00 96.19 246 ALA A CA 1
ATOM 1829 C C . ALA A 1 246 ? -8.096 -0.073 19.040 1.00 96.19 246 ALA A C 1
ATOM 1831 O O . ALA A 1 246 ? -7.525 -0.446 18.015 1.00 96.19 246 ALA A O 1
ATOM 1832 N N . GLN A 1 247 ? -9.030 0.883 19.008 1.00 96.31 247 GLN A N 1
ATOM 1833 C CA . GLN A 1 247 ? -9.414 1.589 17.779 1.00 96.31 247 GLN A CA 1
ATOM 1834 C C . GLN A 1 247 ? -8.264 2.442 17.218 1.00 96.31 247 GLN A C 1
ATOM 1836 O O . GLN A 1 247 ? -8.017 2.418 16.011 1.00 96.31 247 GLN A O 1
ATOM 1841 N N . ARG A 1 248 ? -7.508 3.144 18.074 1.00 96.31 248 ARG A N 1
ATOM 1842 C CA . ARG A 1 248 ? -6.319 3.914 17.658 1.00 96.31 248 ARG A CA 1
ATOM 1843 C C . ARG A 1 248 ? -5.229 3.025 17.066 1.00 96.31 248 ARG A C 1
ATOM 1845 O O . ARG A 1 248 ? -4.587 3.411 16.089 1.00 96.31 248 ARG A O 1
ATOM 1852 N N . GLN A 1 249 ? -5.057 1.818 17.600 1.00 94.50 249 GLN A N 1
ATOM 1853 C CA . GLN A 1 249 ? -4.112 0.849 17.048 1.00 94.50 249 GLN A CA 1
ATOM 1854 C C . GLN A 1 249 ? -4.473 0.466 15.600 1.00 94.50 249 GLN A C 1
ATOM 1856 O O . GLN A 1 249 ? -3.587 0.383 14.749 1.00 94.50 249 GLN A O 1
ATOM 1861 N N . VAL A 1 250 ? -5.767 0.324 15.280 1.00 96.19 250 VAL A N 1
ATOM 1862 C CA . VAL A 1 250 ? -6.237 0.083 13.900 1.00 96.19 250 VAL A CA 1
ATOM 1863 C C . VAL A 1 250 ? -5.936 1.261 12.977 1.00 96.19 250 VAL A C 1
ATOM 1865 O O . VAL A 1 250 ? -5.537 1.045 11.833 1.00 96.19 250 VAL A O 1
ATOM 1868 N N . GLU A 1 251 ? -6.107 2.504 13.434 1.00 93.25 251 GLU A N 1
ATOM 1869 C CA . GLU A 1 251 ? -5.749 3.691 12.641 1.00 93.25 251 GLU A CA 1
ATOM 1870 C C . GLU A 1 251 ? -4.254 3.694 12.285 1.00 93.25 251 GLU A C 1
ATOM 1872 O O . GLU A 1 251 ? -3.896 3.937 11.130 1.00 93.25 251 GLU A O 1
ATOM 1877 N N . SER A 1 252 ? -3.393 3.337 13.245 1.00 94.19 252 SER A N 1
ATOM 1878 C CA . SER A 1 252 ? -1.948 3.184 13.032 1.00 94.19 252 SER A CA 1
ATOM 1879 C C . SER A 1 252 ? -1.624 2.079 12.018 1.00 94.19 252 SER A C 1
ATOM 1881 O O . SER A 1 252 ? -0.894 2.323 11.056 1.00 94.19 252 SER A O 1
ATOM 1883 N N . LEU A 1 253 ? -2.225 0.890 12.151 1.00 94.06 253 LEU A N 1
ATOM 1884 C CA . LEU A 1 253 ? -2.033 -0.215 11.199 1.00 94.06 253 LEU A CA 1
ATOM 1885 C C . LEU A 1 253 ? -2.529 0.141 9.789 1.00 94.06 253 LEU A C 1
ATOM 1887 O O . LEU A 1 253 ? -1.857 -0.145 8.798 1.00 94.06 253 LEU A O 1
ATOM 1891 N N . LYS A 1 254 ? -3.660 0.848 9.671 1.00 92.38 254 LYS A N 1
ATOM 1892 C CA . LYS A 1 254 ? -4.160 1.360 8.383 1.00 92.38 254 LYS A CA 1
ATOM 1893 C C . LYS A 1 254 ? -3.209 2.379 7.753 1.00 92.38 254 LYS A C 1
ATOM 1895 O O . LYS A 1 254 ? -3.091 2.408 6.527 1.00 92.38 254 LYS A O 1
ATOM 19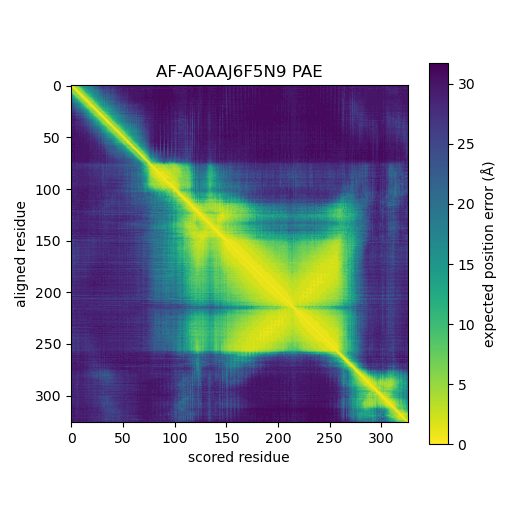00 N N . ALA A 1 255 ? -2.540 3.208 8.556 1.00 91.00 255 ALA A N 1
ATOM 1901 C CA . ALA A 1 255 ? -1.511 4.122 8.067 1.00 91.00 255 ALA A CA 1
ATOM 1902 C C . ALA A 1 255 ? -0.271 3.354 7.579 1.00 91.00 255 ALA A C 1
ATOM 1904 O O . ALA A 1 255 ? 0.202 3.600 6.468 1.00 91.00 255 ALA A O 1
ATOM 1905 N N . GLN A 1 256 ? 0.192 2.361 8.345 1.00 89.69 256 GLN A N 1
ATOM 1906 C CA . GLN A 1 256 ? 1.302 1.484 7.954 1.00 89.69 256 GLN A CA 1
ATOM 1907 C C . GLN A 1 256 ? 0.998 0.721 6.662 1.00 89.69 256 GLN A C 1
ATOM 1909 O O . GLN A 1 256 ? 1.860 0.649 5.794 1.00 89.69 256 GLN A O 1
ATOM 1914 N N . ARG A 1 257 ? -0.243 0.259 6.465 1.00 90.12 257 ARG A N 1
ATOM 1915 C CA . ARG A 1 257 ? -0.693 -0.403 5.229 1.00 90.12 257 ARG A CA 1
ATOM 1916 C C . ARG A 1 257 ? -0.584 0.482 3.982 1.00 90.12 257 ARG A C 1
ATOM 1918 O O . ARG A 1 257 ? -0.373 -0.026 2.886 1.00 90.12 257 ARG A O 1
ATOM 1925 N N . LYS A 1 258 ? -0.755 1.802 4.122 1.00 83.88 258 LYS A N 1
ATOM 1926 C CA . LYS A 1 258 ? -0.657 2.766 3.006 1.00 83.88 258 LYS A CA 1
ATOM 1927 C C . LYS A 1 258 ? 0.786 3.182 2.693 1.00 83.88 258 LYS A C 1
ATOM 1929 O O . LYS A 1 258 ? 1.059 3.594 1.569 1.00 83.88 258 LYS A O 1
ATOM 1934 N N . SER A 1 259 ? 1.697 3.053 3.657 1.00 77.81 259 SER A N 1
ATOM 1935 C CA . SER A 1 259 ? 3.099 3.490 3.563 1.00 77.81 259 SER A CA 1
ATOM 1936 C C . SER A 1 259 ? 3.928 2.847 2.429 1.00 77.81 259 SER A C 1
ATOM 1938 O O . SER A 1 259 ? 4.663 3.577 1.763 1.00 77.81 259 SER A O 1
ATOM 1940 N N . PRO A 1 260 ? 3.786 1.544 2.089 1.00 66.81 260 PRO A N 1
ATOM 1941 C CA . PRO A 1 260 ? 4.526 0.930 0.979 1.00 66.81 260 PRO A CA 1
ATOM 1942 C C . PRO A 1 260 ? 4.254 1.598 -0.377 1.00 66.81 260 PRO A C 1
ATOM 1944 O O . PRO A 1 260 ? 5.024 1.429 -1.318 1.00 66.81 260 PRO A O 1
ATOM 1947 N N . GLY A 1 261 ? 3.149 2.349 -0.476 1.00 61.19 261 GLY A N 1
ATOM 1948 C CA . GLY A 1 261 ? 2.739 3.093 -1.658 1.00 61.19 261 GLY A CA 1
ATOM 1949 C C . GLY A 1 261 ? 3.229 4.549 -1.718 1.00 61.19 261 GLY A C 1
ATOM 1950 O O . GLY A 1 261 ? 2.966 5.232 -2.704 1.00 61.19 261 GLY A O 1
ATOM 1951 N N . SER A 1 262 ? 3.895 5.074 -0.685 1.00 57.22 262 SER A N 1
ATOM 1952 C CA . SER A 1 262 ? 4.329 6.476 -0.661 1.00 57.22 262 SER A CA 1
ATOM 1953 C C . SER A 1 262 ? 5.834 6.587 -0.901 1.00 57.22 262 SER A C 1
ATOM 1955 O O . SER A 1 262 ? 6.629 6.339 0.001 1.00 57.22 262 SER A O 1
ATOM 1957 N N . GLY A 1 263 ? 6.236 6.961 -2.120 1.00 59.72 263 GLY A N 1
ATOM 1958 C CA . GLY A 1 263 ? 7.639 7.223 -2.452 1.00 59.72 263 GLY A CA 1
ATOM 1959 C C . GLY A 1 263 ? 7.965 7.178 -3.946 1.00 59.72 263 GLY A C 1
ATOM 1960 O O . GLY A 1 263 ? 7.101 6.971 -4.797 1.00 59.72 263 GLY A O 1
ATOM 1961 N N . THR A 1 264 ? 9.256 7.333 -4.250 1.00 49.34 264 THR A N 1
ATOM 1962 C CA . THR A 1 264 ? 9.876 7.282 -5.590 1.00 49.34 264 THR A CA 1
ATOM 1963 C C . THR A 1 264 ? 9.651 5.967 -6.349 1.00 49.34 264 THR A C 1
ATOM 1965 O O . THR A 1 264 ? 9.929 5.909 -7.543 1.00 49.34 264 THR A O 1
ATOM 1968 N N . ALA A 1 265 ? 9.092 4.942 -5.696 1.00 52.91 265 ALA A N 1
ATOM 1969 C CA . ALA A 1 265 ? 8.688 3.668 -6.295 1.00 52.91 265 ALA A CA 1
ATOM 1970 C C . ALA A 1 265 ? 7.598 3.801 -7.384 1.00 52.91 265 ALA A C 1
ATOM 1972 O O . ALA A 1 265 ? 7.428 2.884 -8.181 1.00 52.91 265 ALA A O 1
ATOM 1973 N N . PHE A 1 266 ? 6.896 4.941 -7.459 1.00 50.41 266 PHE A N 1
ATOM 1974 C CA . PHE A 1 266 ? 5.959 5.265 -8.551 1.00 50.41 266 PHE A CA 1
ATOM 1975 C C . PHE A 1 266 ? 6.564 6.146 -9.650 1.00 50.41 266 PHE A C 1
ATOM 1977 O O . PHE A 1 266 ? 5.854 6.557 -10.570 1.00 50.41 266 PHE A O 1
ATOM 1984 N N . SER A 1 267 ? 7.862 6.454 -9.587 1.00 53.97 267 SER A N 1
ATOM 1985 C CA . SER A 1 267 ? 8.522 7.123 -10.701 1.00 53.97 267 SER A CA 1
ATOM 1986 C C . SER A 1 267 ? 8.659 6.121 -11.844 1.00 53.97 267 SER A C 1
ATOM 1988 O O . SER A 1 267 ? 9.496 5.224 -11.796 1.00 53.97 267 SER A O 1
ATOM 1990 N N . LEU A 1 268 ? 7.831 6.283 -12.883 1.00 53.38 268 LEU A N 1
ATOM 1991 C CA . LEU A 1 268 ? 7.835 5.467 -14.111 1.00 53.38 268 LEU A CA 1
ATOM 1992 C C . LEU A 1 268 ? 9.210 5.412 -14.799 1.00 53.38 268 LEU A C 1
ATOM 1994 O O . LEU A 1 268 ? 9.438 4.579 -15.671 1.00 53.38 268 LEU A O 1
ATOM 1998 N N . LEU A 1 269 ? 10.118 6.309 -14.412 1.00 52.44 269 LEU A N 1
ATOM 1999 C CA . LEU A 1 269 ? 11.508 6.345 -14.823 1.00 52.44 269 LEU A CA 1
ATOM 2000 C C . LEU A 1 269 ? 12.374 6.542 -13.567 1.00 52.44 269 LEU A C 1
ATOM 2002 O O . LEU A 1 269 ? 12.114 7.480 -12.804 1.00 52.44 269 LEU A O 1
ATOM 2006 N N . PRO A 1 270 ? 13.410 5.716 -13.331 1.00 54.25 270 PRO A N 1
ATOM 2007 C CA . PRO A 1 270 ? 14.456 6.057 -12.375 1.00 54.25 270 PRO A CA 1
ATOM 2008 C C . PRO A 1 270 ? 15.011 7.442 -12.721 1.00 54.25 270 PRO A C 1
ATOM 2010 O O . PRO A 1 270 ? 15.144 7.767 -13.904 1.00 54.25 270 PRO A O 1
ATOM 2013 N N . ALA A 1 271 ? 15.356 8.253 -11.720 1.00 51.53 271 ALA A N 1
ATOM 2014 C CA . ALA A 1 271 ? 16.074 9.501 -11.949 1.00 51.53 271 ALA A CA 1
ATOM 2015 C C . ALA A 1 271 ? 17.471 9.174 -12.499 1.00 51.53 271 ALA A C 1
ATOM 2017 O O . ALA A 1 271 ? 18.437 9.029 -11.755 1.00 51.53 271 ALA A O 1
ATOM 2018 N N . GLN A 1 272 ? 17.580 9.006 -13.814 1.00 54.44 272 GLN A N 1
ATOM 2019 C CA . GLN A 1 272 ? 18.870 9.003 -14.473 1.00 54.44 272 GLN A CA 1
ATOM 2020 C C . GLN A 1 272 ? 19.301 10.461 -14.556 1.00 54.44 272 GLN A C 1
ATOM 2022 O O . GLN A 1 272 ? 18.808 11.222 -15.388 1.00 54.44 272 GLN A O 1
ATOM 2027 N N . ASN A 1 273 ? 20.193 10.863 -13.650 1.00 48.41 273 ASN A N 1
ATOM 2028 C CA . ASN A 1 273 ? 20.960 12.085 -13.829 1.00 48.41 273 ASN A CA 1
ATOM 2029 C C . ASN A 1 273 ? 21.666 11.962 -15.181 1.00 48.41 273 ASN A C 1
ATOM 2031 O O . ASN A 1 273 ? 22.623 11.202 -15.324 1.00 48.41 273 ASN A O 1
ATOM 2035 N N . ALA A 1 274 ? 21.157 12.678 -16.182 1.00 44.50 274 ALA A N 1
ATOM 2036 C CA . ALA A 1 274 ? 21.813 12.866 -17.460 1.00 44.50 274 ALA A CA 1
ATOM 2037 C C . ALA A 1 274 ? 23.032 13.763 -17.230 1.00 44.50 274 ALA A C 1
ATOM 2039 O O . ALA A 1 274 ? 23.049 14.935 -17.601 1.00 44.50 274 ALA A O 1
ATOM 2040 N N . THR A 1 275 ? 24.060 13.228 -16.574 1.00 50.00 275 THR A N 1
ATOM 2041 C CA . THR A 1 275 ? 25.378 13.850 -16.531 1.00 50.00 275 THR A CA 1
ATOM 2042 C C . THR A 1 275 ? 25.983 13.648 -17.915 1.00 50.00 275 THR A C 1
ATOM 2044 O O . THR A 1 275 ? 26.798 12.758 -18.148 1.00 50.00 275 THR A O 1
ATOM 2047 N N . GLY A 1 276 ? 25.485 14.424 -18.879 1.00 46.03 276 GLY A N 1
ATOM 2048 C CA . GLY A 1 276 ? 26.005 14.483 -20.232 1.00 46.03 276 GLY A CA 1
ATOM 2049 C C . GLY A 1 276 ? 27.413 15.046 -20.176 1.00 46.03 276 GLY A C 1
ATOM 2050 O O . GLY A 1 276 ? 27.604 16.257 -20.235 1.00 46.03 276 GLY A O 1
ATOM 2051 N N . ASN A 1 277 ? 28.408 14.174 -20.037 1.00 53.59 277 ASN A N 1
ATOM 2052 C CA . ASN A 1 277 ? 29.777 14.560 -20.313 1.00 53.59 277 ASN A CA 1
ATOM 2053 C C . ASN A 1 277 ? 29.919 14.625 -21.838 1.00 53.59 277 ASN A C 1
ATOM 2055 O O . ASN A 1 277 ? 30.153 13.617 -22.503 1.00 53.59 277 ASN A O 1
ATOM 2059 N N . TYR A 1 278 ? 29.664 15.804 -22.405 1.00 57.34 278 TYR A N 1
ATOM 2060 C CA . TYR A 1 278 ? 29.803 16.046 -23.835 1.00 57.34 278 TYR A CA 1
ATOM 2061 C C . TYR A 1 278 ? 31.285 15.966 -24.212 1.00 57.34 278 TYR A C 1
ATOM 2063 O O . TYR A 1 278 ? 32.056 16.888 -23.949 1.00 57.34 278 TYR A O 1
ATOM 2071 N N . VAL A 1 279 ? 31.698 14.883 -24.870 1.00 56.06 279 VAL A N 1
ATOM 2072 C CA . VAL A 1 279 ? 33.003 14.853 -25.538 1.00 56.06 279 VAL A CA 1
ATOM 2073 C C . VAL A 1 279 ? 32.854 15.611 -26.854 1.00 56.06 279 VAL A C 1
ATOM 2075 O O . VAL A 1 279 ? 32.179 15.155 -27.775 1.00 56.06 279 VAL A O 1
ATOM 2078 N N . LYS A 1 280 ? 33.465 16.797 -26.949 1.00 59.91 280 LYS A N 1
ATOM 2079 C CA . LYS A 1 280 ? 33.541 17.556 -28.203 1.00 59.91 280 LYS A CA 1
ATOM 2080 C C . LYS A 1 280 ? 34.316 16.733 -29.235 1.00 59.91 280 LYS A C 1
ATOM 2082 O O . LYS A 1 280 ? 35.537 16.620 -29.148 1.00 59.91 280 LYS A O 1
ATOM 2087 N N . ILE A 1 281 ? 33.616 16.183 -30.223 1.00 58.66 281 ILE A N 1
ATOM 2088 C CA . ILE A 1 281 ? 34.245 15.523 -31.368 1.00 58.66 281 ILE A CA 1
ATOM 2089 C C . ILE A 1 281 ? 34.839 16.621 -32.253 1.00 58.66 281 ILE A C 1
ATOM 2091 O O . ILE A 1 281 ? 34.119 17.431 -32.834 1.00 58.66 281 ILE A O 1
ATOM 2095 N N . VAL A 1 282 ? 36.168 16.692 -32.317 1.00 55.03 282 VAL A N 1
ATOM 2096 C CA . VAL A 1 282 ? 36.876 17.650 -33.174 1.00 55.03 282 VAL A CA 1
ATOM 2097 C C . VAL A 1 282 ? 37.064 17.008 -34.546 1.00 55.03 282 VAL A C 1
ATOM 2099 O O . VAL A 1 282 ? 37.909 16.129 -34.705 1.00 55.03 282 VAL A O 1
ATOM 2102 N N . GLN A 1 283 ? 36.285 17.425 -35.545 1.00 67.69 283 GLN A N 1
ATOM 2103 C CA . GLN A 1 283 ? 36.524 17.009 -36.927 1.00 67.69 283 GLN A CA 1
ATOM 2104 C C . GLN A 1 283 ? 37.724 17.787 -37.482 1.00 67.69 283 GLN A C 1
ATOM 2106 O O . GLN A 1 283 ? 37.719 19.017 -37.515 1.00 67.69 283 GLN A O 1
ATOM 2111 N N . ARG A 1 284 ? 38.774 17.073 -37.900 1.00 68.25 284 ARG A N 1
ATOM 2112 C CA . ARG A 1 284 ? 39.952 17.669 -38.543 1.00 68.25 284 ARG A CA 1
ATOM 2113 C C . ARG A 1 284 ? 39.779 17.589 -40.055 1.00 68.25 284 ARG A C 1
ATOM 2115 O O . ARG A 1 284 ? 39.712 16.493 -40.600 1.00 68.25 284 ARG A O 1
ATOM 2122 N N . VAL A 1 285 ? 39.712 18.741 -40.715 1.00 74.69 285 VAL A N 1
ATOM 2123 C CA . VAL A 1 285 ? 39.656 18.838 -42.179 1.00 74.69 285 VAL A CA 1
ATOM 2124 C C . VAL A 1 285 ? 41.084 19.058 -42.691 1.00 74.69 285 VAL A C 1
ATOM 2126 O O . VAL A 1 285 ? 41.652 20.119 -42.421 1.00 74.69 285 VAL A O 1
ATOM 2129 N N . PRO A 1 286 ? 41.712 18.078 -43.367 1.00 70.06 286 PRO A N 1
ATOM 2130 C CA . PRO A 1 286 ? 43.028 18.279 -43.958 1.00 70.06 286 PRO A CA 1
ATOM 2131 C C . PRO A 1 286 ? 42.911 19.245 -45.141 1.00 70.06 286 PRO A C 1
ATOM 2133 O O . PRO A 1 286 ? 42.121 19.024 -46.055 1.00 70.06 286 PRO A O 1
ATOM 2136 N N . VAL A 1 287 ? 43.707 20.313 -45.131 1.00 69.38 287 VAL A N 1
ATOM 2137 C CA . VAL A 1 287 ? 43.781 21.289 -46.226 1.00 69.38 287 VAL A CA 1
ATOM 2138 C C . VAL A 1 287 ? 45.190 21.325 -46.804 1.00 69.38 287 VAL A C 1
ATOM 2140 O O . VAL A 1 287 ? 46.177 21.345 -46.068 1.00 69.38 287 VAL A O 1
ATOM 2143 N N . LYS A 1 288 ? 45.284 21.330 -48.136 1.00 71.25 288 LYS A N 1
ATOM 2144 C CA . LYS A 1 288 ? 46.537 21.530 -48.869 1.00 71.25 288 LYS A CA 1
ATOM 2145 C C . LYS A 1 288 ? 46.656 23.009 -49.223 1.00 71.25 288 LYS A C 1
ATOM 2147 O O . LYS A 1 288 ? 45.808 23.533 -49.936 1.00 71.25 288 LYS A O 1
ATOM 2152 N N . ILE A 1 289 ? 47.703 23.666 -48.735 1.00 70.50 289 ILE A N 1
ATOM 2153 C CA . ILE A 1 289 ? 47.979 25.076 -49.025 1.00 70.50 289 ILE A CA 1
ATOM 2154 C C . ILE A 1 289 ? 48.892 25.139 -50.252 1.00 70.50 289 ILE A C 1
ATOM 2156 O O . ILE A 1 289 ? 49.959 24.526 -50.264 1.00 70.50 289 ILE A O 1
ATOM 2160 N N . VAL A 1 290 ? 48.461 25.861 -51.283 1.00 76.38 290 VAL A N 1
ATOM 2161 C CA . VAL A 1 290 ? 49.251 26.170 -52.482 1.00 76.38 290 VAL A CA 1
ATOM 2162 C C . VAL A 1 290 ? 49.421 27.686 -52.531 1.00 76.38 290 VAL A C 1
ATOM 2164 O O . VAL A 1 290 ? 48.484 28.413 -52.214 1.00 76.38 290 VAL A O 1
ATOM 2167 N N . MET A 1 291 ? 50.626 28.161 -52.849 1.00 73.44 291 MET A N 1
ATOM 2168 C CA . MET A 1 291 ? 50.930 29.591 -52.931 1.00 73.44 291 MET A CA 1
ATOM 2169 C C . MET A 1 291 ? 50.888 30.038 -54.388 1.00 73.44 291 MET A C 1
ATOM 2171 O O . MET A 1 291 ? 51.635 29.500 -55.201 1.00 73.44 291 MET A O 1
ATOM 2175 N N . ASP A 1 292 ? 50.062 31.035 -54.694 1.00 75.00 292 ASP A N 1
ATOM 2176 C CA . ASP A 1 292 ? 49.950 31.563 -56.058 1.00 75.00 292 ASP A CA 1
ATOM 2177 C C . ASP A 1 292 ? 51.097 32.531 -56.399 1.00 75.00 292 ASP A C 1
ATOM 2179 O O . ASP A 1 292 ? 51.626 32.489 -57.503 1.00 75.00 292 ASP A O 1
ATOM 2183 N N . ASN A 1 293 ? 51.529 33.361 -55.438 1.00 77.44 293 ASN A N 1
ATOM 2184 C CA . ASN A 1 293 ? 52.624 34.327 -55.594 1.00 77.44 293 ASN A CA 1
ATOM 2185 C C . ASN A 1 293 ? 53.568 34.277 -54.378 1.00 77.44 293 ASN A C 1
ATOM 2187 O O . ASN A 1 293 ? 53.321 34.974 -53.390 1.00 77.44 293 ASN A O 1
ATOM 2191 N N . PRO A 1 294 ? 54.624 33.444 -54.396 1.00 73.38 294 PRO A N 1
ATOM 2192 C CA . PRO A 1 294 ? 55.583 33.400 -53.300 1.00 73.38 294 PRO A CA 1
ATOM 2193 C C . PRO A 1 294 ? 56.451 34.674 -53.273 1.00 73.38 294 PRO A C 1
ATOM 2195 O O . PRO A 1 294 ? 56.835 35.170 -54.336 1.00 73.38 294 PRO A O 1
ATOM 2198 N N . PRO A 1 295 ? 56.795 35.202 -52.085 1.00 74.75 295 PRO A N 1
ATOM 2199 C CA . PRO A 1 295 ? 57.710 36.333 -51.964 1.00 74.75 295 PRO A CA 1
ATOM 2200 C C . PRO A 1 295 ? 59.095 35.964 -52.514 1.00 74.75 295 PRO A C 1
ATOM 2202 O O . PRO A 1 295 ? 59.670 34.940 -52.151 1.00 74.75 295 PRO A O 1
ATOM 2205 N N . THR A 1 296 ? 59.633 36.791 -53.409 1.00 75.56 296 THR A N 1
ATOM 2206 C CA . THR A 1 296 ? 60.969 36.609 -54.011 1.00 75.56 296 THR A CA 1
ATOM 2207 C C . THR A 1 296 ? 62.104 37.203 -53.176 1.00 75.56 296 THR A C 1
ATOM 2209 O O . THR A 1 296 ? 63.271 36.925 -53.436 1.00 75.56 296 THR A O 1
ATOM 2212 N N . ASP A 1 297 ? 61.771 38.025 -52.187 1.00 75.19 297 ASP A N 1
ATOM 2213 C CA . ASP A 1 297 ? 62.682 38.724 -51.278 1.00 75.19 297 ASP A CA 1
ATOM 2214 C C . ASP A 1 297 ? 62.958 37.949 -49.978 1.00 75.19 297 ASP A C 1
ATOM 2216 O O . ASP A 1 297 ? 63.893 38.284 -49.249 1.00 75.19 297 ASP A O 1
ATOM 2220 N N . LEU A 1 298 ? 62.195 36.884 -49.707 1.00 72.44 298 LEU A N 1
ATOM 2221 C CA . LEU A 1 298 ? 62.336 36.064 -48.507 1.00 72.44 298 LEU A CA 1
ATOM 2222 C C . LEU A 1 298 ? 62.288 34.567 -48.835 1.00 72.44 298 LEU A C 1
ATOM 2224 O O . LEU A 1 298 ? 61.277 34.039 -49.293 1.00 72.44 298 LEU A O 1
ATOM 2228 N N . ALA A 1 299 ? 63.377 33.856 -48.538 1.00 70.50 299 ALA A N 1
ATOM 2229 C CA . ALA A 1 299 ? 63.432 32.405 -48.678 1.00 70.50 299 ALA A CA 1
ATOM 2230 C C . ALA A 1 299 ? 62.589 31.725 -47.584 1.00 70.50 299 ALA A C 1
ATOM 2232 O O . ALA A 1 299 ? 62.951 31.740 -46.407 1.00 70.50 299 ALA A O 1
ATOM 2233 N N . LEU A 1 300 ? 61.469 31.113 -47.974 1.00 75.94 300 LEU A N 1
ATOM 2234 C CA . LEU A 1 300 ? 60.606 30.357 -47.066 1.00 75.94 300 LEU A CA 1
ATOM 2235 C C . LEU A 1 300 ? 61.223 28.982 -46.773 1.00 75.94 300 LEU A C 1
ATOM 2237 O O . LEU A 1 300 ? 61.341 28.139 -47.661 1.00 75.94 300 LEU A O 1
ATOM 2241 N N . GLY A 1 301 ? 61.624 28.761 -45.520 1.00 68.12 301 GLY A N 1
ATOM 2242 C CA . GLY A 1 301 ? 62.198 27.499 -45.052 1.00 68.12 301 GLY A CA 1
ATOM 2243 C C . GLY A 1 301 ? 61.201 26.646 -44.252 1.00 68.12 301 GLY A C 1
ATOM 2244 O O . GLY A 1 301 ? 60.322 27.194 -43.579 1.00 68.12 301 GLY A O 1
ATOM 2245 N N . PRO A 1 302 ? 61.333 25.306 -44.267 1.00 64.50 302 PRO A N 1
ATOM 2246 C CA . PRO A 1 302 ? 60.570 24.443 -43.369 1.00 64.50 302 PRO A CA 1
ATOM 2247 C C . PRO A 1 302 ? 60.878 24.803 -41.908 1.00 64.50 302 PRO A C 1
ATOM 2249 O O . PRO A 1 302 ? 62.037 24.938 -41.526 1.00 64.50 302 PRO A O 1
ATOM 2252 N N . GLY A 1 303 ? 59.833 24.973 -41.096 1.00 67.69 303 GLY A N 1
ATOM 2253 C CA . GLY A 1 303 ? 59.947 25.402 -39.695 1.00 67.69 303 GLY A CA 1
ATOM 2254 C C . GLY A 1 303 ? 59.635 26.882 -39.444 1.00 67.69 303 GLY A C 1
ATOM 2255 O O . GLY A 1 303 ? 59.599 27.298 -38.289 1.00 67.69 303 GLY A O 1
ATOM 2256 N N . MET A 1 304 ? 59.359 27.671 -40.487 1.00 74.56 304 MET A N 1
ATOM 2257 C CA . MET A 1 304 ? 58.819 29.024 -40.326 1.00 74.56 304 MET A CA 1
ATOM 2258 C C . MET A 1 304 ? 57.334 28.983 -39.939 1.00 74.56 304 MET A C 1
ATOM 2260 O O . MET A 1 304 ? 56.533 28.292 -40.570 1.00 74.56 304 MET A O 1
ATOM 2264 N N . SER A 1 305 ? 56.962 29.745 -38.909 1.00 68.31 305 SER A N 1
ATOM 2265 C CA . SER A 1 305 ? 55.565 29.920 -38.503 1.00 68.31 305 SER A CA 1
ATOM 2266 C C . SER A 1 305 ? 54.904 31.017 -39.324 1.00 68.31 305 SER A C 1
ATOM 2268 O O . SER A 1 305 ? 55.438 32.114 -39.462 1.00 68.31 305 SER A O 1
ATOM 2270 N N . VAL A 1 306 ? 53.700 30.735 -39.808 1.00 69.19 306 VAL A N 1
ATOM 2271 C CA . VAL A 1 306 ? 52.835 31.712 -40.468 1.00 69.19 306 VAL A CA 1
ATOM 2272 C C . VAL A 1 306 ? 51.509 31.778 -39.726 1.00 69.19 306 VAL A C 1
ATOM 2274 O O . VAL A 1 306 ? 51.037 30.773 -39.195 1.00 69.19 306 VAL A O 1
ATOM 2277 N N . VAL A 1 307 ? 50.906 32.963 -39.686 1.00 70.88 307 VAL A N 1
ATOM 2278 C CA . VAL A 1 307 ? 49.546 33.149 -39.174 1.00 70.88 307 VAL A CA 1
ATOM 2279 C C . VAL A 1 307 ? 48.616 33.232 -40.386 1.00 70.88 307 VAL A C 1
ATOM 2281 O O . VAL A 1 307 ? 48.560 34.280 -41.031 1.00 70.88 307 VAL A O 1
ATOM 2284 N N . PRO A 1 308 ? 47.931 32.138 -40.765 1.00 66.81 308 PRO A N 1
ATOM 2285 C CA . PRO A 1 308 ? 47.027 32.165 -41.902 1.00 66.81 308 PRO A CA 1
ATOM 2286 C C . PRO A 1 308 ? 45.746 32.913 -41.531 1.00 66.81 308 PRO A C 1
ATOM 2288 O O . PRO A 1 308 ? 45.183 32.716 -40.455 1.00 66.81 308 PRO A O 1
ATOM 2291 N N . THR A 1 309 ? 45.252 33.736 -42.452 1.00 62.66 309 THR A N 1
ATOM 2292 C CA . THR A 1 309 ? 43.908 34.316 -42.362 1.00 62.66 309 THR A CA 1
ATOM 2293 C C . THR A 1 309 ? 43.057 33.700 -43.463 1.00 62.66 309 THR A C 1
ATOM 2295 O O . THR A 1 309 ? 43.467 33.676 -44.621 1.00 62.66 309 THR A O 1
ATOM 2298 N N . VAL A 1 310 ? 41.887 33.169 -43.108 1.00 66.44 310 VAL A N 1
ATOM 2299 C CA . VAL A 1 310 ? 40.969 32.534 -44.062 1.00 66.44 310 VAL A CA 1
ATOM 2300 C C . VAL A 1 310 ? 39.835 33.501 -44.364 1.00 66.44 310 VAL A C 1
ATOM 2302 O O . VAL A 1 310 ? 39.151 33.970 -43.454 1.00 66.44 310 VAL A O 1
ATOM 2305 N N . ARG A 1 311 ? 39.626 33.798 -45.647 1.00 63.38 311 ARG A N 1
ATOM 2306 C CA . ARG A 1 311 ? 38.510 34.631 -46.090 1.00 63.38 311 ARG A CA 1
ATOM 2307 C C . ARG A 1 311 ? 37.248 33.771 -46.191 1.00 63.38 311 ARG A C 1
ATOM 2309 O O . ARG A 1 311 ? 37.177 32.881 -47.029 1.00 63.38 311 ARG A O 1
ATOM 2316 N N . ILE A 1 312 ? 36.281 34.042 -45.320 1.00 67.25 312 ILE A N 1
ATOM 2317 C CA . ILE A 1 312 ? 35.008 33.307 -45.202 1.00 67.25 312 ILE A CA 1
ATOM 2318 C C . ILE A 1 312 ? 33.911 33.818 -46.148 1.00 67.25 312 ILE A C 1
ATOM 2320 O O . ILE A 1 312 ? 32.963 33.086 -46.401 1.00 67.25 312 ILE A O 1
ATOM 2324 N N . ASP A 1 313 ? 34.067 35.019 -46.713 1.00 60.00 313 ASP A N 1
ATOM 2325 C CA . ASP A 1 313 ? 33.111 35.621 -47.650 1.00 60.00 313 ASP A CA 1
ATOM 2326 C C . ASP A 1 313 ? 33.795 36.107 -48.934 1.00 60.00 313 ASP A C 1
ATOM 2328 O O . ASP A 1 313 ? 34.883 36.687 -48.911 1.00 60.00 313 ASP A O 1
ATOM 2332 N N . SER A 1 314 ? 33.159 35.879 -50.084 1.00 57.88 314 SER A N 1
ATOM 2333 C CA . SER A 1 314 ? 33.748 36.166 -51.400 1.00 57.88 314 SER A CA 1
ATOM 2334 C C . SER A 1 314 ? 33.660 37.640 -51.818 1.00 57.88 314 SER A C 1
ATOM 2336 O O . SER A 1 314 ? 34.376 38.058 -52.737 1.00 57.88 314 SER A O 1
ATOM 2338 N N . SER A 1 315 ? 32.851 38.452 -51.131 1.00 66.38 315 SER A N 1
ATOM 2339 C CA . SER A 1 315 ? 32.686 39.877 -51.423 1.00 66.38 315 SER A CA 1
ATOM 2340 C C . SER A 1 315 ? 33.950 40.682 -51.070 1.00 66.38 315 SER A C 1
ATOM 2342 O O . SER A 1 315 ? 34.429 40.577 -49.940 1.00 66.38 315 SER A O 1
ATOM 2344 N N . PRO A 1 316 ? 34.501 41.496 -51.995 1.00 66.81 316 PRO A N 1
ATOM 2345 C CA . PRO A 1 316 ? 35.667 42.330 -51.710 1.00 66.81 316 PRO A CA 1
ATOM 2346 C C . PRO A 1 316 ? 35.320 43.383 -50.659 1.00 66.81 316 PRO A C 1
ATOM 2348 O O . PRO A 1 316 ? 34.256 44.011 -50.721 1.00 66.81 316 PRO A O 1
ATOM 2351 N N . SER A 1 317 ? 36.230 43.575 -49.709 1.00 66.62 317 SER A N 1
ATOM 2352 C CA . SER A 1 317 ? 36.042 44.523 -48.614 1.00 66.62 317 SER A CA 1
ATOM 2353 C C . SER A 1 317 ? 36.034 45.970 -49.128 1.00 66.62 317 SER A C 1
ATOM 2355 O O . SER A 1 317 ? 36.603 46.297 -50.173 1.00 66.62 317 SER A O 1
ATOM 2357 N N . LEU A 1 318 ? 35.383 46.871 -48.387 1.00 57.28 318 LEU A N 1
ATOM 2358 C CA . LEU A 1 318 ? 35.312 48.299 -48.730 1.00 57.28 318 LEU A CA 1
ATOM 2359 C C . LEU A 1 318 ? 36.707 48.951 -48.840 1.00 57.28 318 LEU A C 1
ATOM 2361 O O . LEU A 1 318 ? 36.902 49.835 -49.670 1.00 57.28 318 LEU A O 1
ATOM 2365 N N . LEU A 1 319 ? 37.685 48.463 -48.068 1.00 60.38 319 LEU A N 1
ATOM 2366 C CA . LEU A 1 319 ? 39.086 48.899 -48.112 1.00 60.38 319 LEU A CA 1
ATOM 2367 C C . LEU A 1 319 ? 39.802 48.485 -49.408 1.00 60.38 319 LEU A C 1
ATOM 2369 O O . LEU A 1 319 ? 40.482 49.308 -50.013 1.00 60.38 319 LEU A O 1
ATOM 2373 N N . GLU A 1 320 ? 39.599 47.259 -49.895 1.00 65.56 320 GLU A N 1
ATOM 2374 C CA . GLU A 1 320 ? 40.166 46.803 -51.179 1.00 65.56 320 GLU A CA 1
ATOM 2375 C C . GLU A 1 320 ? 39.556 47.537 -52.380 1.00 65.56 320 GLU A C 1
ATOM 2377 O O . GLU A 1 320 ? 40.213 47.735 -53.403 1.00 65.56 320 GLU A O 1
ATOM 2382 N N . ARG A 1 321 ? 38.294 47.966 -52.255 1.00 60.12 321 ARG A N 1
ATOM 2383 C CA . ARG A 1 321 ? 37.619 48.793 -53.263 1.00 60.12 321 ARG A CA 1
ATOM 2384 C C . ARG A 1 321 ? 38.157 50.224 -53.301 1.00 60.12 321 ARG A C 1
ATOM 2386 O O . ARG A 1 321 ? 38.234 50.795 -54.384 1.00 60.12 321 ARG A O 1
ATOM 2393 N N . LEU A 1 322 ? 38.536 50.788 -52.155 1.00 62.56 322 LEU A N 1
ATOM 2394 C CA . LEU A 1 322 ? 39.126 52.128 -52.065 1.00 62.56 322 LEU A CA 1
ATOM 2395 C C . LEU A 1 322 ? 40.606 52.148 -52.479 1.00 62.56 322 LEU A C 1
ATOM 2397 O O . LEU A 1 322 ? 41.039 53.102 -53.114 1.00 62.56 322 LEU A O 1
ATOM 2401 N N . GLY A 1 323 ? 41.359 51.077 -52.212 1.00 57.72 323 GLY A N 1
ATOM 2402 C CA . GLY A 1 323 ? 42.772 50.953 -52.594 1.00 57.72 323 GLY A CA 1
ATOM 2403 C C . GLY A 1 323 ? 43.046 50.747 -54.091 1.00 57.72 323 GLY A C 1
ATOM 2404 O O . GLY A 1 323 ? 44.198 50.772 -54.490 1.00 57.72 323 GLY A O 1
ATOM 2405 N N . ARG A 1 324 ? 42.017 50.548 -54.930 1.00 55.41 324 ARG A N 1
ATOM 2406 C CA . ARG A 1 324 ? 42.144 50.530 -56.406 1.00 55.41 324 ARG A CA 1
ATOM 2407 C C . ARG A 1 324 ? 41.908 51.899 -57.059 1.00 55.41 324 ARG A C 1
ATOM 2409 O O . ARG A 1 324 ? 41.938 51.992 -58.283 1.00 55.41 324 ARG A O 1
ATOM 2416 N N . LEU A 1 325 ? 41.612 52.926 -56.259 1.00 52.12 325 LEU A N 1
ATOM 2417 C CA . LEU A 1 325 ? 41.365 54.306 -56.698 1.00 52.12 325 LEU A CA 1
ATOM 2418 C C . LEU A 1 325 ? 42.485 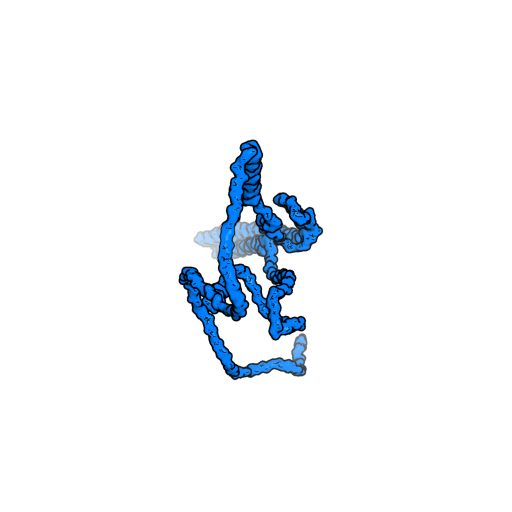55.288 -56.294 1.00 52.12 325 LEU A C 1
ATOM 2420 O O . LEU A 1 325 ? 42.396 56.460 -56.657 1.00 52.12 325 LEU A O 1
ATOM 2424 N N . LEU A 1 326 ? 43.519 54.818 -55.587 1.00 44.53 326 LEU A N 1
ATOM 2425 C CA . LEU A 1 326 ? 44.797 55.506 -55.357 1.00 44.53 326 LEU A CA 1
ATOM 2426 C C . LEU A 1 326 ? 45.919 54.729 -56.049 1.00 44.53 326 LEU A C 1
ATOM 2428 O O . LEU A 1 326 ? 46.862 55.394 -56.525 1.00 44.53 326 LEU A O 1
#

pLDDT: mean 72.17, std 23.16, range [30.28, 98.56]

Secondary structure (DSSP, 8-state):
--------------------------------------------------------------------------S-HHHHHHHHHHHHHHHHHHHHHHHHHHS----S-------------SS---EEE----TT----TT----EE--HHHHHHHHHHHHHHHHHHHHHHHHHHHHHHHHHHHHHHHHHHHHHHHHHHHHHHHHHHHHHHHHTTSS-HHHHHHHHHHHHHHHHHHHHHHHHHHHHHHHHHHHHHHHHGGGSSGGG-SS----------------------SS--SSS---TT-----------SPPHHHHHTT--